Protein AF-A0A5B7G992-F1 (afdb_monomer_lite)

InterPro domains:
  IPR010255 Haem peroxidase superfamily [SSF48113] (84-298)
  IPR019791 Haem peroxidase, animal-type [PF03098] (171-299)
  IPR019791 Haem peroxidase, animal-type [PS50292] (75-300)
  IPR037120 Haem peroxidase domain superfamily, animal type [G3DSA:1.10.640.10] (74-172)
  IPR037120 Haem peroxidase domain superfamily, animal type [G3DSA:1.10.640.10] (173-300)

Foldseek 3Di:
DPPPPDDDPPDPVVVVLVQFFDDVVLVLLVVLVVVLLVVLVVVCVVVVDALCCSQPVSVPDQCPPHPSNVSDDDFDDDDPVCVPFQDPQRAPPQVVGRCFLGHSDDFAAPDRDAACRNRDHRHDPPVRHRDDDPVVCCVPPPPDDDDADPVDDLVLLLLLVVVLLVADDDADSGGTDSCCVVDPVSVVVVVVLVVQLVVQLVVVCVVPVPDDPVRSNRVSVVVSVVVSLQCVQVPNQQVVQQVPDPDPDRSVVVSVVVVRHDDPDDDDPPDDSVDRSGHHPCVSVPVSCVSVVSDGPDDD

Structure (mmCIF, N/CA/C/O backbone):
data_AF-A0A5B7G992-F1
#
_entry.id   AF-A0A5B7G992-F1
#
loop_
_atom_site.group_PDB
_atom_site.id
_atom_site.type_symbol
_atom_site.label_atom_id
_atom_site.label_alt_id
_atom_site.label_comp_id
_atom_site.label_asym_id
_atom_site.label_entity_id
_atom_site.label_seq_id
_atom_site.pdbx_PDB_ins_code
_atom_site.Cartn_x
_atom_site.Cartn_y
_atom_site.Cartn_z
_atom_site.occupancy
_atom_site.B_iso_or_equiv
_atom_site.auth_seq_id
_atom_site.auth_comp_id
_atom_site.auth_asym_id
_atom_site.auth_atom_id
_atom_site.pdbx_PDB_model_num
ATOM 1 N N . MET A 1 1 ? 18.365 -18.668 -17.488 1.00 33.50 1 MET A N 1
ATOM 2 C CA . MET A 1 1 ? 18.132 -18.333 -16.063 1.00 33.50 1 MET A CA 1
ATOM 3 C C . MET A 1 1 ? 18.906 -19.316 -15.177 1.00 33.50 1 MET A C 1
ATOM 5 O O . MET A 1 1 ? 18.460 -20.447 -15.054 1.00 33.50 1 MET A O 1
ATOM 9 N N . ARG A 1 2 ? 20.081 -18.960 -14.625 1.00 33.69 2 ARG A N 1
ATOM 10 C CA . ARG A 1 2 ? 20.853 -19.847 -13.711 1.00 33.69 2 ARG A CA 1
ATOM 11 C C . ARG A 1 2 ? 21.643 -19.133 -12.592 1.00 33.69 2 ARG A C 1
ATOM 13 O O . ARG A 1 2 ? 22.503 -19.747 -11.979 1.00 33.69 2 ARG A O 1
ATOM 20 N N . ASN A 1 3 ? 21.288 -17.892 -12.249 1.00 34.06 3 ASN A N 1
ATOM 21 C CA . ASN A 1 3 ? 21.808 -17.217 -11.050 1.00 34.06 3 ASN A CA 1
ATOM 22 C C . ASN A 1 3 ? 20.757 -17.251 -9.933 1.00 34.06 3 ASN A C 1
ATOM 24 O O . ASN A 1 3 ? 20.178 -16.227 -9.582 1.00 34.06 3 ASN A O 1
ATOM 28 N N . ILE A 1 4 ? 20.484 -18.443 -9.394 1.00 42.97 4 ILE A N 1
ATOM 29 C CA . ILE A 1 4 ? 19.744 -18.556 -8.131 1.00 42.97 4 ILE A CA 1
ATOM 30 C C . ILE A 1 4 ? 20.738 -18.205 -7.024 1.00 42.97 4 ILE A C 1
ATOM 32 O O . ILE A 1 4 ? 21.568 -19.029 -6.644 1.00 42.97 4 ILE A O 1
ATOM 36 N N . VAL A 1 5 ? 20.681 -16.966 -6.537 1.00 50.75 5 VAL A N 1
ATOM 37 C CA . VAL A 1 5 ? 21.467 -16.537 -5.377 1.00 50.75 5 VAL A CA 1
ATOM 38 C C . VAL A 1 5 ? 20.854 -17.186 -4.139 1.00 50.75 5 VAL A C 1
ATOM 40 O O . VAL A 1 5 ? 19.835 -16.737 -3.623 1.00 50.75 5 VAL A O 1
ATOM 43 N N . ILE A 1 6 ? 21.451 -18.288 -3.690 1.00 62.00 6 ILE A N 1
ATOM 44 C CA . ILE A 1 6 ? 21.086 -18.935 -2.429 1.00 62.00 6 ILE A CA 1
ATOM 45 C C . ILE A 1 6 ? 21.840 -18.207 -1.316 1.00 62.00 6 ILE A C 1
ATOM 47 O O . ILE A 1 6 ? 23.069 -18.283 -1.254 1.00 62.00 6 ILE A O 1
ATOM 51 N N . ALA A 1 7 ? 21.115 -17.506 -0.442 1.00 67.62 7 ALA A N 1
ATOM 52 C CA . ALA A 1 7 ? 21.700 -16.942 0.770 1.00 67.62 7 ALA A CA 1
ATOM 53 C C . ALA A 1 7 ? 22.298 -18.073 1.621 1.00 67.62 7 ALA A C 1
ATOM 55 O O . ALA A 1 7 ? 21.655 -19.103 1.845 1.00 67.62 7 ALA A O 1
ATOM 56 N N . LYS A 1 8 ? 23.551 -17.910 2.049 1.00 75.06 8 LYS A N 1
ATOM 57 C CA . LYS A 1 8 ? 24.289 -18.964 2.751 1.00 75.06 8 LYS A CA 1
ATOM 58 C C . LYS A 1 8 ? 23.896 -18.965 4.233 1.00 75.06 8 LYS A C 1
ATOM 60 O O . LYS A 1 8 ? 23.859 -17.888 4.824 1.00 75.06 8 LYS A O 1
ATOM 65 N N . PRO A 1 9 ? 23.651 -20.130 4.861 1.00 81.12 9 PRO A N 1
ATOM 66 C CA . PRO A 1 9 ? 23.409 -20.202 6.299 1.00 81.12 9 PRO A CA 1
ATOM 67 C C . PRO A 1 9 ? 24.462 -19.423 7.096 1.00 81.12 9 PRO A C 1
ATOM 69 O O . PRO A 1 9 ? 25.659 -19.577 6.859 1.00 81.12 9 PRO A O 1
ATOM 72 N N . GLY A 1 10 ? 24.002 -18.576 8.018 1.00 74.88 10 GLY A N 1
ATOM 73 C CA . GLY A 1 10 ? 24.858 -17.729 8.854 1.00 74.88 10 GLY A CA 1
ATOM 74 C C . GLY A 1 10 ? 25.195 -16.341 8.294 1.00 74.88 10 GLY A C 1
ATOM 75 O O . GLY A 1 10 ? 25.803 -15.562 9.021 1.00 74.88 10 GLY A O 1
ATOM 76 N N . THR A 1 11 ? 24.802 -15.982 7.063 1.00 73.38 11 THR A N 1
ATOM 77 C CA . THR A 1 11 ? 24.949 -14.592 6.583 1.00 73.38 11 THR A CA 1
ATOM 78 C C . THR A 1 11 ? 23.753 -13.714 6.987 1.00 73.38 11 THR A C 1
ATOM 80 O O . THR A 1 11 ? 22.658 -14.249 7.214 1.00 73.38 11 THR A O 1
ATOM 83 N N . PRO A 1 12 ? 23.906 -12.374 7.053 1.00 70.00 12 PRO A N 1
ATOM 84 C CA . PRO A 1 12 ? 22.798 -11.462 7.346 1.00 70.00 12 PRO A CA 1
ATOM 85 C C . PRO A 1 12 ? 21.618 -11.621 6.381 1.00 70.00 12 PRO A C 1
ATOM 87 O O . PRO A 1 12 ? 20.469 -11.593 6.810 1.00 70.00 12 PRO A O 1
ATOM 90 N N . GLU A 1 13 ? 21.876 -11.883 5.096 1.00 65.12 13 GLU A N 1
ATOM 91 C CA . GLU A 1 13 ? 20.831 -12.107 4.090 1.00 65.12 13 GLU A CA 1
ATOM 92 C C . GLU A 1 13 ? 20.049 -13.399 4.363 1.00 65.12 13 GLU A C 1
ATOM 94 O O . GLU A 1 13 ? 18.843 -13.452 4.133 1.00 65.12 13 GLU A O 1
ATOM 99 N N . TYR A 1 14 ? 20.707 -14.444 4.877 1.00 70.06 14 TYR A N 1
ATOM 100 C CA . TYR A 1 14 ? 20.025 -15.675 5.276 1.00 70.06 14 TYR A CA 1
ATOM 101 C C . TYR A 1 14 ? 19.192 -15.471 6.541 1.00 70.06 14 TYR A C 1
ATOM 103 O O . TYR A 1 14 ? 18.063 -15.953 6.596 1.00 70.06 14 TYR A O 1
ATOM 111 N N . ALA A 1 15 ? 19.712 -14.742 7.535 1.00 68.19 15 ALA A N 1
ATOM 112 C CA . ALA A 1 15 ? 18.949 -14.389 8.731 1.00 68.19 15 ALA A CA 1
ATOM 113 C C . ALA A 1 15 ? 17.698 -13.576 8.356 1.00 68.19 15 ALA A C 1
ATOM 115 O O . ALA A 1 15 ? 16.587 -13.975 8.695 1.00 68.19 15 ALA A O 1
ATOM 116 N N . HIS A 1 16 ? 17.865 -12.521 7.554 1.00 69.38 16 HIS A N 1
ATOM 117 C CA . HIS A 1 16 ? 16.779 -11.727 6.979 1.00 69.38 16 HIS A CA 1
ATOM 118 C C . HIS A 1 16 ? 15.746 -12.632 6.277 1.00 69.38 16 HIS A C 1
ATOM 120 O O . HIS A 1 16 ? 14.581 -12.666 6.658 1.00 69.38 16 HIS A O 1
ATOM 126 N N . LEU A 1 17 ? 16.152 -13.477 5.324 1.00 65.62 17 LEU A N 1
ATOM 127 C CA . LEU A 1 17 ? 15.223 -14.382 4.625 1.00 65.62 17 LEU A CA 1
ATOM 128 C C . LEU A 1 17 ? 14.539 -15.434 5.523 1.00 65.62 17 LEU A C 1
ATOM 130 O O . LEU A 1 17 ? 13.514 -15.983 5.117 1.00 65.62 17 LEU A O 1
ATOM 134 N N . GLN A 1 18 ? 15.065 -15.730 6.717 1.00 68.38 18 GLN A N 1
ATOM 135 C CA . GLN A 1 18 ? 14.373 -16.562 7.710 1.00 68.38 18 GLN A CA 1
ATOM 136 C C . GLN A 1 18 ? 13.314 -15.790 8.504 1.00 68.38 18 GLN A C 1
ATOM 138 O O . GLN A 1 18 ? 12.317 -16.407 8.880 1.00 68.38 18 GLN A O 1
ATOM 143 N N . PHE A 1 19 ? 13.524 -14.487 8.730 1.00 64.88 19 PHE A N 1
ATOM 144 C CA . PHE A 1 19 ? 12.606 -13.584 9.434 1.00 64.88 19 PHE A CA 1
ATOM 145 C C . PHE A 1 19 ? 11.480 -13.011 8.564 1.00 64.88 19 PHE A C 1
ATOM 147 O O . PHE A 1 19 ? 10.470 -12.609 9.126 1.00 64.88 19 PHE A O 1
ATOM 154 N N . PHE A 1 20 ? 11.640 -12.951 7.235 1.00 65.81 20 PHE A N 1
ATOM 155 C CA . PHE A 1 20 ? 10.659 -12.320 6.338 1.00 65.81 20 PHE A CA 1
ATOM 156 C C . PHE A 1 20 ? 10.014 -13.284 5.328 1.00 65.81 20 PHE A C 1
ATOM 158 O O . PHE A 1 20 ? 10.026 -12.970 4.142 1.00 65.81 20 PHE A O 1
ATOM 165 N N . ARG A 1 21 ? 9.470 -14.438 5.752 1.00 65.56 21 ARG A N 1
ATOM 166 C CA . ARG A 1 21 ? 8.845 -15.484 4.897 1.00 65.56 21 ARG A CA 1
ATOM 167 C C . ARG A 1 21 ? 7.537 -15.004 4.210 1.00 65.56 21 ARG A C 1
ATOM 169 O O . ARG A 1 21 ? 7.057 -13.920 4.493 1.00 65.56 21 ARG A O 1
ATOM 176 N N . THR A 1 22 ? 7.038 -15.740 3.192 1.00 70.56 22 THR A N 1
ATOM 177 C CA . THR A 1 22 ? 5.789 -15.433 2.443 1.00 70.56 22 THR A CA 1
ATOM 178 C C . THR A 1 22 ? 4.750 -16.495 2.750 1.00 70.56 22 THR A C 1
ATOM 180 O O . THR A 1 22 ? 5.053 -17.691 2.742 1.00 70.56 22 THR A O 1
ATOM 183 N N . SER A 1 23 ? 3.479 -16.094 2.750 1.00 76.69 23 SER A N 1
ATOM 184 C CA . SER A 1 23 ? 2.385 -17.021 2.451 1.00 76.69 23 SER A CA 1
ATOM 185 C C . SER A 1 23 ? 2.590 -17.801 1.124 1.00 76.69 23 SER A C 1
ATOM 187 O O . SER A 1 23 ? 2.907 -17.210 0.082 1.00 76.69 23 SER A O 1
ATOM 189 N N . PRO A 1 24 ? 2.292 -19.117 1.087 1.00 82.81 24 PRO A N 1
ATOM 190 C CA . PRO A 1 24 ? 2.245 -19.895 -0.156 1.00 82.81 24 PRO A CA 1
ATOM 191 C C . PRO A 1 24 ? 1.307 -19.321 -1.232 1.00 82.81 24 PRO A C 1
ATOM 193 O O . PRO A 1 24 ? 1.542 -19.527 -2.423 1.00 82.81 24 PRO A O 1
ATOM 196 N N . ARG A 1 25 ? 0.274 -18.557 -0.838 1.00 82.44 25 ARG A N 1
ATOM 197 C CA . ARG A 1 25 ? -0.664 -17.898 -1.763 1.00 82.44 25 ARG A CA 1
ATOM 198 C C . ARG A 1 25 ? 0.024 -16.831 -2.620 1.00 82.44 25 ARG A C 1
ATOM 200 O O . ARG A 1 25 ? -0.189 -16.827 -3.827 1.00 82.44 25 ARG A O 1
ATOM 207 N N . ALA A 1 26 ? 0.890 -15.987 -2.055 1.00 80.19 26 ALA A N 1
ATOM 208 C CA . ALA A 1 26 ? 1.625 -15.007 -2.862 1.00 80.19 26 ALA A CA 1
ATOM 209 C C . ALA A 1 26 ? 2.766 -15.647 -3.687 1.00 80.19 26 ALA A C 1
ATOM 211 O O . ALA A 1 26 ? 3.026 -15.199 -4.801 1.00 80.19 26 ALA A O 1
ATOM 212 N N . MET A 1 27 ? 3.350 -16.774 -3.246 1.00 80.69 27 MET A N 1
ATOM 213 C CA . MET A 1 27 ? 4.203 -17.599 -4.125 1.00 80.69 27 MET A CA 1
ATOM 214 C C . MET A 1 27 ? 3.446 -18.215 -5.315 1.00 80.69 27 MET A C 1
ATOM 216 O O . MET A 1 27 ? 4.059 -18.461 -6.354 1.00 80.69 27 MET A O 1
ATOM 220 N N . LYS A 1 28 ? 2.145 -18.525 -5.184 1.00 86.06 28 LYS A N 1
ATOM 221 C CA . LYS A 1 28 ? 1.321 -18.955 -6.327 1.00 86.06 28 LYS A CA 1
ATOM 222 C C . LYS A 1 28 ? 1.188 -17.799 -7.321 1.00 86.06 28 LYS A C 1
ATOM 224 O O . LYS A 1 28 ? 1.693 -17.928 -8.426 1.00 86.06 28 LYS A O 1
ATOM 229 N N . ILE A 1 29 ? 0.679 -16.649 -6.867 1.00 85.56 29 ILE A N 1
ATOM 230 C CA . ILE A 1 29 ? 0.502 -15.430 -7.683 1.00 85.56 29 ILE A CA 1
ATOM 231 C C . ILE A 1 29 ? 1.801 -15.049 -8.418 1.00 85.56 29 ILE A C 1
ATOM 233 O O . ILE A 1 29 ? 1.784 -14.776 -9.612 1.00 85.56 29 ILE A O 1
ATOM 237 N N . SER A 1 30 ? 2.948 -15.102 -7.733 1.00 82.56 30 SER A N 1
ATOM 238 C CA . SER A 1 30 ? 4.266 -14.832 -8.326 1.00 82.56 30 SER A CA 1
ATOM 239 C C . SER A 1 30 ? 4.650 -15.815 -9.449 1.00 82.56 30 SER A C 1
ATOM 241 O O . SER A 1 30 ? 5.188 -15.394 -10.473 1.00 82.56 30 SER A O 1
ATOM 243 N N . ARG A 1 31 ? 4.356 -17.116 -9.300 1.00 86.25 31 ARG A N 1
ATOM 244 C CA . ARG A 1 31 ? 4.598 -18.128 -10.349 1.00 86.25 31 ARG A CA 1
ATOM 245 C C . ARG A 1 31 ? 3.619 -18.008 -11.512 1.00 86.25 31 ARG A C 1
ATOM 247 O O . ARG A 1 31 ? 4.033 -18.154 -12.660 1.00 86.25 31 ARG A O 1
ATOM 254 N N . ASP A 1 32 ? 2.358 -17.717 -11.219 1.00 88.31 32 ASP A N 1
ATOM 255 C CA . ASP A 1 32 ? 1.328 -17.498 -12.232 1.00 88.31 32 ASP A CA 1
ATOM 256 C C . ASP A 1 32 ? 1.732 -16.284 -13.102 1.00 88.31 32 ASP A C 1
ATOM 258 O O . ASP A 1 32 ? 1.858 -16.405 -14.319 1.00 88.31 32 ASP A O 1
ATOM 262 N N . ALA A 1 33 ? 2.124 -15.163 -12.480 1.00 85.38 33 ALA A N 1
ATOM 263 C CA . ALA A 1 33 ? 2.639 -13.979 -13.176 1.00 85.38 33 ALA A CA 1
ATOM 264 C C . ALA A 1 33 ? 3.916 -14.251 -14.001 1.00 85.38 33 ALA A C 1
ATOM 266 O O . ALA A 1 33 ? 4.031 -13.779 -15.132 1.00 85.38 33 ALA A O 1
ATOM 267 N N . LEU A 1 34 ? 4.868 -15.042 -13.484 1.00 87.12 34 LEU A N 1
ATOM 268 C CA . LEU A 1 34 ? 6.047 -15.461 -14.258 1.00 87.12 34 LEU A CA 1
ATOM 269 C C . LEU A 1 34 ? 5.679 -16.323 -15.476 1.00 87.12 34 LEU A C 1
ATOM 271 O O . LEU A 1 34 ? 6.384 -16.268 -16.483 1.00 87.12 34 LEU A O 1
ATOM 275 N N . THR A 1 35 ? 4.583 -17.084 -15.411 1.00 89.69 35 THR A N 1
ATOM 276 C CA . THR A 1 35 ? 4.065 -17.846 -16.558 1.00 89.69 35 THR A CA 1
ATOM 277 C C . THR A 1 35 ? 3.587 -16.901 -17.661 1.00 89.69 35 THR A C 1
ATOM 279 O O . THR A 1 35 ? 3.985 -17.072 -18.813 1.00 89.69 35 THR A O 1
ATOM 282 N N . SER A 1 36 ? 2.835 -15.846 -17.319 1.00 88.88 36 SER A N 1
ATOM 283 C CA . SER A 1 36 ? 2.452 -14.801 -18.283 1.00 88.88 36 SER A CA 1
ATOM 284 C C . SER A 1 36 ? 3.663 -14.081 -18.880 1.00 88.88 36 SER A C 1
ATOM 286 O O . SER A 1 36 ? 3.719 -13.898 -20.091 1.00 88.88 36 SER A O 1
ATOM 288 N N . VAL A 1 37 ? 4.667 -13.722 -18.071 1.00 88.81 37 VAL A N 1
ATOM 289 C CA . VAL A 1 37 ? 5.890 -13.067 -18.578 1.00 88.81 37 VAL A CA 1
ATOM 290 C C . VAL A 1 37 ? 6.681 -13.992 -19.513 1.00 88.81 37 VAL A C 1
ATOM 292 O O . VAL A 1 37 ? 7.176 -13.537 -20.541 1.00 88.81 37 VAL A O 1
ATOM 295 N N . GLY A 1 38 ? 6.757 -15.293 -19.212 1.00 90.50 38 GLY A N 1
ATOM 296 C CA . GLY A 1 38 ? 7.372 -16.287 -20.098 1.00 90.50 38 GLY A CA 1
ATOM 297 C C . GLY A 1 38 ? 6.613 -16.476 -21.418 1.00 90.50 38 GLY A C 1
ATOM 298 O O . GLY A 1 38 ? 7.239 -16.628 -22.467 1.00 90.50 38 GLY A O 1
ATOM 299 N N . ALA A 1 39 ? 5.278 -16.408 -21.392 1.00 91.25 39 ALA A N 1
ATOM 300 C CA . ALA A 1 39 ? 4.464 -16.391 -22.605 1.00 91.25 39 ALA A CA 1
ATOM 301 C C . ALA A 1 39 ? 4.727 -15.123 -23.440 1.00 91.25 39 ALA A C 1
ATOM 303 O O . ALA A 1 39 ? 4.909 -15.221 -24.653 1.00 91.25 39 ALA A O 1
ATOM 304 N N . SER A 1 40 ? 4.842 -13.952 -22.804 1.00 92.19 40 SER A N 1
ATOM 305 C CA . SER A 1 40 ? 5.208 -12.706 -23.486 1.00 92.19 40 SER A CA 1
ATOM 306 C C . SER A 1 40 ? 6.606 -12.762 -24.114 1.00 92.19 40 SER A C 1
ATOM 308 O O . SER A 1 40 ? 6.743 -12.422 -25.284 1.00 92.19 40 SER A O 1
ATOM 310 N N . ASP A 1 41 ? 7.630 -13.251 -23.405 1.00 93.00 41 ASP A N 1
ATOM 311 C CA . ASP A 1 41 ? 9.004 -13.412 -23.932 1.00 93.00 41 ASP A CA 1
ATOM 312 C C . ASP A 1 41 ? 9.044 -14.351 -25.159 1.00 93.00 41 ASP A C 1
ATOM 314 O O . ASP A 1 41 ? 9.722 -14.071 -26.157 1.00 93.00 41 ASP A O 1
ATOM 318 N N . TYR A 1 42 ? 8.227 -15.413 -25.144 1.00 93.31 42 TYR A N 1
ATOM 319 C CA . TYR A 1 42 ? 8.015 -16.272 -26.311 1.00 93.31 42 TYR A CA 1
ATOM 320 C C . TYR A 1 42 ? 7.372 -15.514 -27.482 1.00 93.31 42 TYR A C 1
ATOM 322 O O . TYR A 1 42 ? 7.864 -15.624 -28.605 1.00 93.31 42 TYR A O 1
ATOM 330 N N . LEU A 1 43 ? 6.308 -14.733 -27.252 1.00 93.50 43 LEU A N 1
ATOM 331 C CA . LEU A 1 43 ? 5.638 -13.955 -28.304 1.00 93.50 43 LEU A CA 1
ATOM 332 C C . LEU A 1 43 ? 6.568 -12.894 -28.910 1.00 93.50 43 LEU A C 1
ATOM 334 O O . LEU A 1 43 ? 6.684 -12.825 -30.135 1.00 93.50 43 LEU A O 1
ATOM 338 N N . VAL A 1 44 ? 7.298 -12.144 -28.077 1.00 94.25 44 VAL A N 1
ATOM 339 C CA . VAL A 1 44 ? 8.317 -11.174 -28.516 1.00 94.25 44 VAL A CA 1
ATOM 340 C C . VAL A 1 44 ? 9.341 -11.846 -29.425 1.00 94.25 44 VAL A C 1
ATOM 342 O O . VAL A 1 44 ? 9.583 -11.381 -30.537 1.00 94.25 44 VAL A O 1
ATOM 345 N N . THR A 1 45 ? 9.878 -12.996 -29.012 1.00 93.94 45 THR A N 1
ATOM 346 C CA . THR A 1 45 ? 10.853 -13.755 -29.809 1.00 93.94 45 THR A CA 1
ATOM 347 C C . THR A 1 45 ? 10.243 -14.310 -31.103 1.00 93.94 45 THR A C 1
ATOM 349 O O . THR A 1 45 ? 10.869 -14.260 -32.165 1.00 93.94 45 THR A O 1
ATOM 352 N N . ARG A 1 46 ? 9.013 -14.837 -31.041 1.00 95.56 46 ARG A N 1
ATOM 353 C CA . ARG A 1 46 ? 8.330 -15.515 -32.154 1.00 95.56 46 ARG A CA 1
ATOM 354 C C . ARG A 1 46 ? 7.904 -14.561 -33.267 1.00 95.56 46 ARG A C 1
ATOM 356 O O . ARG A 1 46 ? 7.918 -14.973 -34.432 1.00 95.56 46 ARG A O 1
ATOM 363 N N . PHE A 1 47 ? 7.511 -13.341 -32.910 1.00 95.25 47 PHE A N 1
ATOM 364 C CA . PHE A 1 47 ? 7.020 -12.315 -33.832 1.00 95.25 47 PHE A CA 1
ATOM 365 C C . PHE A 1 47 ? 8.023 -11.179 -34.079 1.00 95.25 47 PHE A C 1
ATOM 367 O O . PHE A 1 47 ? 7.799 -10.385 -34.985 1.00 95.25 47 PHE A O 1
ATOM 374 N N . ARG A 1 48 ? 9.162 -11.168 -33.367 1.00 95.12 48 ARG A N 1
ATOM 375 C CA . ARG A 1 48 ? 10.205 -10.122 -33.417 1.00 95.12 48 ARG A CA 1
ATOM 376 C C . ARG A 1 48 ? 9.671 -8.738 -33.040 1.00 95.12 48 ARG A C 1
ATOM 378 O O . ARG A 1 48 ? 10.003 -7.757 -33.697 1.00 95.12 48 ARG A O 1
ATOM 385 N N . LEU A 1 49 ? 8.854 -8.701 -31.989 1.00 94.94 49 LEU A N 1
ATOM 386 C CA . LEU A 1 49 ? 8.267 -7.467 -31.476 1.00 94.94 49 LEU A CA 1
ATOM 387 C C . LEU A 1 49 ? 9.351 -6.531 -30.935 1.00 94.94 49 LEU A C 1
ATOM 389 O O . LEU A 1 49 ? 10.321 -6.989 -30.321 1.00 94.94 49 LEU A O 1
ATOM 393 N N . ASP A 1 50 ? 9.168 -5.229 -31.126 1.00 93.31 50 ASP A N 1
ATOM 394 C CA . ASP A 1 50 ? 10.002 -4.218 -30.482 1.00 93.31 50 ASP A CA 1
ATOM 395 C C . ASP A 1 50 ? 9.626 -4.025 -28.986 1.00 93.31 50 ASP A C 1
ATOM 397 O O . ASP A 1 50 ? 8.609 -4.549 -28.521 1.00 93.31 50 ASP A O 1
ATOM 401 N N . PRO A 1 51 ? 10.431 -3.304 -28.177 1.00 90.38 51 PRO A N 1
ATOM 402 C CA . PRO A 1 51 ? 10.137 -3.093 -26.755 1.00 90.38 51 PRO A CA 1
ATOM 403 C C . PRO A 1 51 ? 8.819 -2.354 -26.453 1.00 90.38 51 PRO A C 1
ATOM 405 O O . PRO A 1 51 ? 8.272 -2.522 -25.363 1.00 90.38 51 PRO A O 1
ATOM 408 N N . LEU A 1 52 ? 8.306 -1.535 -27.375 1.00 88.62 52 LEU A N 1
ATOM 409 C CA . LEU A 1 52 ? 7.029 -0.831 -27.240 1.00 88.62 52 LEU A CA 1
ATOM 410 C C . LEU A 1 52 ? 5.863 -1.793 -27.521 1.00 88.62 52 LEU A C 1
ATOM 412 O O . LEU A 1 52 ? 4.920 -1.876 -26.734 1.00 88.62 52 LEU A O 1
ATOM 416 N N . GLU A 1 53 ? 5.954 -2.576 -28.595 1.00 92.44 53 GLU A N 1
ATOM 417 C CA . GLU A 1 53 ? 4.994 -3.637 -28.922 1.00 92.44 53 GLU A CA 1
ATOM 418 C C . GLU A 1 53 ? 4.935 -4.708 -27.820 1.00 92.44 53 GLU A C 1
ATOM 420 O O . GLU A 1 53 ? 3.851 -5.114 -27.391 1.00 92.44 53 GLU A O 1
ATOM 425 N N . ALA A 1 54 ? 6.099 -5.115 -27.305 1.00 91.06 54 ALA A N 1
ATOM 426 C CA . ALA A 1 54 ? 6.239 -6.028 -26.175 1.00 91.06 54 ALA A CA 1
ATOM 427 C C . ALA A 1 54 ? 5.610 -5.466 -24.891 1.00 91.06 54 ALA A C 1
ATOM 429 O O . ALA A 1 54 ? 4.862 -6.164 -24.206 1.00 91.06 54 ALA A O 1
ATOM 430 N N . GLY A 1 55 ? 5.917 -4.204 -24.571 1.00 86.69 55 GLY A N 1
ATOM 431 C CA . GLY A 1 55 ? 5.492 -3.559 -23.333 1.00 86.69 55 GLY A CA 1
ATOM 432 C C . GLY A 1 55 ? 4.012 -3.192 -23.300 1.00 86.69 55 GLY A C 1
ATOM 433 O O . GLY A 1 55 ? 3.397 -3.320 -22.245 1.00 86.69 55 GLY A O 1
ATOM 434 N N . PHE A 1 56 ? 3.425 -2.772 -24.427 1.00 86.56 56 PHE A N 1
ATOM 435 C CA . PHE A 1 56 ? 2.058 -2.231 -24.482 1.00 86.56 56 PHE A CA 1
ATOM 436 C C . PHE A 1 56 ? 1.099 -3.052 -25.344 1.00 86.56 56 PHE A C 1
ATOM 438 O O . PHE A 1 56 ? -0.046 -3.253 -24.943 1.00 86.56 56 PHE A O 1
ATOM 445 N N . GLY A 1 57 ? 1.549 -3.562 -26.493 1.00 88.69 57 GLY A N 1
ATOM 446 C CA . GLY A 1 57 ? 0.706 -4.348 -27.399 1.00 88.69 57 GLY A CA 1
ATOM 447 C C . GLY A 1 57 ? 0.254 -5.666 -26.769 1.00 88.69 57 GLY A C 1
ATOM 448 O O . GLY A 1 57 ? -0.934 -5.986 -26.776 1.00 88.69 57 GLY A O 1
ATOM 449 N N . LEU A 1 58 ? 1.177 -6.396 -26.135 1.00 89.81 58 LEU A N 1
ATOM 450 C CA . LEU A 1 58 ? 0.862 -7.674 -25.482 1.00 89.81 58 LEU A CA 1
ATOM 451 C C . LEU A 1 58 ? -0.114 -7.539 -24.299 1.00 89.81 58 LEU A C 1
ATOM 453 O O . LEU A 1 58 ? -0.870 -8.471 -24.040 1.00 89.81 58 LEU A O 1
ATOM 457 N N . GLN A 1 59 ? -0.155 -6.388 -23.615 1.00 85.06 59 GLN A N 1
ATOM 458 C CA . GLN A 1 59 ? -1.093 -6.155 -22.504 1.00 85.06 59 GLN A CA 1
ATOM 459 C C . GLN A 1 59 ? -2.558 -6.048 -22.959 1.00 85.06 59 GLN A C 1
ATOM 461 O O . GLN A 1 59 ? -3.464 -6.217 -22.146 1.00 85.06 59 GLN A O 1
ATOM 466 N N . GLN A 1 60 ? -2.802 -5.775 -24.244 1.00 86.25 60 GLN A N 1
ATOM 467 C CA . GLN A 1 60 ? -4.150 -5.660 -24.813 1.00 86.25 60 GLN A CA 1
ATOM 468 C C . GLN A 1 60 ? -4.719 -7.013 -25.277 1.00 86.25 60 GLN A C 1
ATOM 470 O O . GLN A 1 60 ? -5.896 -7.103 -25.627 1.00 86.25 60 GLN A O 1
ATOM 475 N N . ILE A 1 61 ? -3.907 -8.076 -25.280 1.00 86.94 61 ILE A N 1
ATOM 476 C CA . ILE A 1 61 ? -4.328 -9.413 -25.707 1.00 86.94 61 ILE A CA 1
ATOM 477 C C . ILE A 1 61 ? -5.102 -10.088 -24.570 1.00 86.94 61 ILE A C 1
ATOM 479 O O . ILE A 1 61 ? -4.587 -10.289 -23.472 1.00 86.94 61 ILE A O 1
ATOM 483 N N . SER A 1 62 ? -6.349 -10.478 -24.840 1.00 87.94 62 SER A N 1
ATOM 484 C CA . SER A 1 62 ? -7.152 -11.224 -23.869 1.00 87.94 62 SER A CA 1
ATOM 485 C C . SER A 1 62 ? -6.592 -12.632 -23.656 1.00 87.94 62 SER A C 1
ATOM 487 O O . SER A 1 62 ? -6.359 -13.358 -24.620 1.00 87.94 62 SER A O 1
ATOM 489 N N . LEU A 1 63 ? -6.451 -13.047 -22.393 1.00 88.81 63 LEU 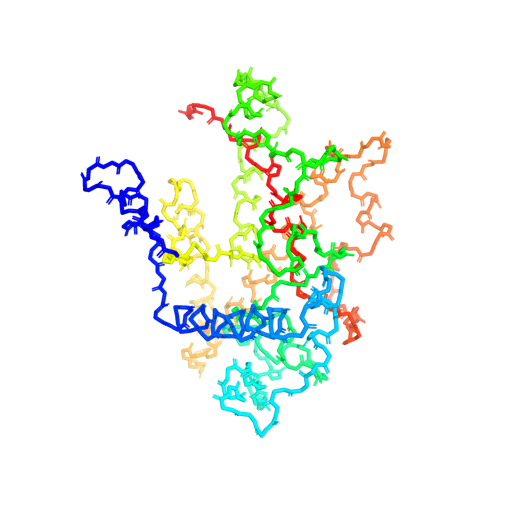A N 1
ATOM 490 C CA . LEU A 1 63 ? -6.064 -14.416 -22.030 1.00 88.81 63 LEU A CA 1
ATOM 491 C C . LEU A 1 63 ? -7.248 -15.404 -22.016 1.00 88.81 63 LEU A C 1
ATOM 493 O O . LEU A 1 63 ? -7.050 -16.577 -21.703 1.00 88.81 63 LEU A O 1
ATOM 497 N N . ARG A 1 64 ? -8.469 -14.962 -22.350 1.00 89.25 64 ARG A N 1
ATOM 498 C CA . ARG A 1 64 ? -9.661 -15.827 -22.393 1.00 89.25 64 ARG A CA 1
ATOM 499 C C . ARG A 1 64 ? -9.550 -16.901 -23.474 1.00 89.25 64 ARG A C 1
ATOM 501 O O . ARG A 1 64 ? -9.111 -16.616 -24.586 1.00 89.25 64 ARG A O 1
ATOM 508 N N . ASN A 1 65 ? -10.022 -18.108 -23.172 1.00 90.06 65 ASN A N 1
ATOM 509 C CA . ASN A 1 65 ? -9.890 -19.315 -23.991 1.00 90.06 65 ASN A CA 1
ATOM 510 C C . ASN A 1 65 ? -8.426 -19.709 -24.286 1.00 90.06 65 ASN A C 1
ATOM 512 O O . ASN A 1 65 ? -8.146 -20.350 -25.301 1.00 90.06 65 ASN A O 1
ATOM 516 N N . SER A 1 66 ? -7.485 -19.323 -23.419 1.00 90.12 66 SER A N 1
ATOM 517 C CA . SER A 1 66 ? -6.075 -19.718 -23.513 1.00 90.12 66 SER A CA 1
ATOM 518 C C . SER A 1 66 ? -5.695 -20.701 -22.404 1.00 90.12 66 SER A C 1
ATOM 520 O O . SER A 1 66 ? -6.355 -20.784 -21.373 1.00 90.12 66 SER A O 1
ATOM 522 N N . ILE A 1 67 ? -4.568 -21.395 -22.575 1.00 90.12 67 ILE A N 1
ATOM 523 C CA . ILE A 1 67 ? -3.995 -22.297 -21.557 1.00 90.12 67 ILE A CA 1
ATOM 524 C C . ILE A 1 67 ? -3.466 -21.579 -20.295 1.00 90.12 67 ILE A C 1
ATOM 526 O O . ILE A 1 67 ? -2.874 -22.228 -19.437 1.00 90.12 67 ILE A O 1
ATOM 530 N N . ILE A 1 68 ? -3.612 -20.251 -20.213 1.00 89.75 68 ILE A N 1
ATOM 531 C CA . ILE A 1 68 ? -3.242 -19.411 -19.064 1.00 89.75 68 ILE A CA 1
ATOM 532 C C . ILE A 1 68 ? -4.387 -18.472 -18.638 1.00 89.75 68 ILE A C 1
ATOM 534 O O . ILE A 1 68 ? -4.138 -17.458 -17.992 1.00 89.75 68 ILE A O 1
ATOM 538 N N . GLU A 1 69 ? -5.640 -18.771 -18.997 1.00 89.31 69 GLU A N 1
ATOM 539 C CA . GLU A 1 69 ? -6.806 -17.964 -18.597 1.00 89.31 69 GLU A CA 1
ATOM 540 C C . GLU A 1 69 ? -6.929 -17.844 -17.066 1.00 89.31 69 GLU A C 1
ATOM 542 O O . GLU A 1 69 ? -7.141 -16.760 -16.520 1.00 89.31 69 GLU A O 1
ATOM 547 N N . ASP A 1 70 ? -6.695 -18.950 -16.365 1.00 87.31 70 ASP A N 1
ATOM 548 C CA . ASP A 1 70 ? -6.752 -19.113 -14.911 1.00 87.31 70 ASP A CA 1
ATOM 549 C C . ASP A 1 70 ? -5.525 -18.553 -14.149 1.00 87.31 70 ASP A C 1
ATOM 551 O O . ASP A 1 70 ? -5.421 -18.691 -12.925 1.00 87.31 70 ASP A O 1
ATOM 555 N N . VAL A 1 71 ? -4.625 -17.845 -14.847 1.00 86.69 71 VAL A N 1
ATOM 556 C CA . VAL A 1 71 ? -3.586 -16.986 -14.241 1.00 86.69 71 VAL A CA 1
ATOM 557 C C . VAL A 1 71 ? -4.149 -15.625 -13.805 1.00 86.69 71 VAL A C 1
ATOM 559 O O . VAL A 1 71 ? -3.611 -15.001 -12.885 1.00 86.69 71 VAL A O 1
ATOM 562 N N . CYS A 1 72 ? -5.228 -15.142 -14.429 1.00 82.50 72 CYS A N 1
ATOM 563 C CA . CYS A 1 72 ? -5.817 -13.849 -14.083 1.00 82.50 72 CYS A CA 1
ATOM 564 C C . CYS A 1 72 ? -6.435 -13.845 -12.664 1.00 82.50 72 CYS A C 1
ATOM 566 O O . CYS A 1 72 ? -7.071 -14.823 -12.265 1.00 82.50 72 CYS A O 1
ATOM 568 N N . PRO A 1 73 ? -6.313 -12.742 -11.892 1.00 81.44 73 PRO A N 1
ATOM 569 C CA . PRO A 1 73 ? -6.977 -12.619 -10.596 1.00 81.44 73 PRO A CA 1
ATOM 570 C C . PRO A 1 73 ? -8.502 -12.744 -10.709 1.00 81.44 73 PRO A C 1
ATOM 572 O O . PRO A 1 73 ? -9.131 -12.085 -11.536 1.00 81.44 73 PRO A O 1
ATOM 575 N N . VAL A 1 74 ? -9.100 -13.559 -9.840 1.00 85.06 74 VAL A N 1
ATOM 576 C CA . VAL A 1 74 ? -10.558 -13.727 -9.757 1.00 85.06 74 VAL A CA 1
ATOM 577 C C . VAL A 1 74 ? -11.184 -12.498 -9.096 1.00 85.06 74 VAL A C 1
ATOM 579 O O . VAL A 1 74 ? -10.732 -12.069 -8.034 1.00 85.06 74 VAL A O 1
ATOM 582 N N . THR A 1 75 ? -12.246 -11.954 -9.694 1.00 87.50 75 THR A N 1
ATOM 583 C CA . THR A 1 75 ? -13.019 -10.846 -9.116 1.00 87.50 75 THR A CA 1
ATOM 584 C C . THR A 1 75 ? -13.658 -11.265 -7.782 1.00 87.50 75 THR A C 1
ATOM 586 O O . THR A 1 75 ? -14.325 -12.303 -7.741 1.00 87.50 75 THR A O 1
ATOM 589 N N . PRO A 1 76 ? -13.493 -10.492 -6.691 1.00 91.81 76 PRO A N 1
ATOM 590 C CA . PRO A 1 76 ? -14.156 -10.769 -5.418 1.00 91.81 76 PRO A CA 1
ATOM 591 C C . PRO A 1 76 ? -15.685 -10.786 -5.538 1.00 91.81 76 PRO A C 1
ATOM 593 O O . PRO A 1 76 ? -16.267 -9.955 -6.234 1.00 91.81 76 PRO A O 1
ATOM 596 N N . ASN A 1 77 ? -16.334 -11.704 -4.819 1.00 90.56 77 ASN A N 1
ATOM 597 C CA . ASN A 1 77 ? -17.786 -11.710 -4.643 1.00 90.56 77 ASN A CA 1
ATOM 598 C C . ASN A 1 77 ? -18.140 -10.941 -3.361 1.00 90.56 77 ASN A C 1
ATOM 600 O O . ASN A 1 77 ? -17.640 -11.292 -2.293 1.00 90.56 77 ASN A O 1
ATOM 604 N N . CYS A 1 78 ? -18.984 -9.916 -3.469 1.00 91.75 78 CYS A N 1
ATOM 605 C CA . CYS A 1 78 ? -19.313 -9.008 -2.370 1.00 91.75 78 CYS A CA 1
ATOM 606 C C . CYS A 1 78 ? -20.716 -9.292 -1.830 1.00 91.75 78 CYS A C 1
ATOM 608 O O . CYS A 1 78 ? -21.701 -9.177 -2.560 1.00 91.75 78 CYS A O 1
ATOM 610 N N . GLY A 1 79 ? -20.809 -9.657 -0.552 1.00 87.81 79 GLY A N 1
ATOM 611 C CA . GLY A 1 79 ? -22.068 -9.897 0.140 1.00 87.81 79 GLY A CA 1
ATOM 612 C C . GLY A 1 79 ? -22.517 -8.708 0.990 1.00 87.81 79 GLY A C 1
ATOM 613 O O . GLY A 1 79 ? -21.966 -7.609 0.941 1.00 87.81 79 GLY A O 1
ATOM 614 N N . ALA A 1 80 ? -23.544 -8.944 1.809 1.00 86.12 80 ALA A N 1
ATOM 615 C CA . ALA A 1 80 ? -24.075 -7.934 2.722 1.00 86.12 80 ALA A CA 1
ATOM 616 C C . ALA A 1 80 ? -23.103 -7.585 3.866 1.00 86.12 80 ALA A C 1
ATOM 618 O O . ALA A 1 80 ? -23.123 -6.462 4.356 1.00 86.12 80 ALA A O 1
ATOM 619 N N . LYS A 1 81 ? -22.229 -8.511 4.292 1.00 82.88 81 LYS A N 1
ATOM 620 C CA . LYS A 1 81 ? -21.267 -8.258 5.380 1.00 82.88 81 LYS A CA 1
ATOM 621 C C . LYS A 1 81 ? -20.216 -7.226 4.964 1.00 82.88 81 LYS A C 1
ATOM 623 O O . LYS A 1 81 ? -19.868 -6.340 5.743 1.00 82.88 81 LYS A O 1
ATOM 628 N N . GLU A 1 82 ? -19.769 -7.315 3.718 1.00 87.12 82 GLU A N 1
ATOM 629 C CA . GLU A 1 82 ? -18.743 -6.466 3.111 1.00 87.12 82 GLU A CA 1
ATOM 630 C C . GLU A 1 82 ? -19.220 -5.014 2.915 1.00 87.12 82 GLU A C 1
ATOM 632 O O . GLU A 1 82 ? -18.398 -4.108 2.809 1.00 87.12 82 GLU A O 1
ATOM 637 N N . GLN A 1 83 ? -20.539 -4.771 2.938 1.00 80.38 83 GLN A N 1
ATOM 638 C CA . GLN A 1 83 ? -21.125 -3.423 2.936 1.00 80.38 83 GLN A CA 1
ATOM 639 C C . GLN A 1 83 ? -20.970 -2.702 4.287 1.00 80.38 83 GLN A C 1
ATOM 641 O O . GLN A 1 83 ? -20.949 -1.473 4.325 1.00 80.38 83 GLN A O 1
ATOM 646 N N . TYR A 1 84 ? -20.858 -3.446 5.395 1.00 87.50 84 TYR A N 1
ATOM 647 C CA . TYR A 1 84 ? -20.752 -2.888 6.750 1.00 87.50 84 TYR A CA 1
ATOM 648 C C . TYR A 1 84 ? -19.321 -2.892 7.291 1.00 87.50 84 TYR A C 1
ATOM 650 O O . TYR A 1 84 ? -18.900 -1.925 7.930 1.00 87.50 84 TYR A O 1
ATOM 658 N N . TYR A 1 85 ? -18.562 -3.959 7.029 1.00 93.06 85 TYR A N 1
ATOM 659 C CA . TYR A 1 85 ? -17.207 -4.128 7.545 1.00 93.06 85 TYR A CA 1
ATOM 660 C C . TYR A 1 85 ? -16.189 -4.294 6.424 1.00 93.06 85 TYR A C 1
ATOM 662 O O . TYR A 1 85 ? -16.384 -5.057 5.481 1.00 93.06 85 TYR A O 1
ATOM 670 N N . ARG A 1 86 ? -15.044 -3.616 6.573 1.00 94.19 86 ARG A N 1
ATOM 671 C CA . ARG A 1 86 ? -13.899 -3.781 5.671 1.00 94.19 86 ARG A CA 1
ATOM 672 C C . ARG A 1 86 ? -13.450 -5.243 5.701 1.00 94.19 86 ARG A C 1
ATOM 674 O O . ARG A 1 86 ? -13.203 -5.787 6.777 1.00 94.19 86 ARG A O 1
ATOM 681 N N . THR A 1 87 ? -13.261 -5.858 4.543 1.00 94.19 87 THR A N 1
ATOM 682 C CA . THR A 1 87 ? -12.620 -7.177 4.429 1.00 94.19 87 THR A CA 1
ATOM 683 C C . THR A 1 87 ? -11.195 -7.153 5.003 1.00 94.19 87 THR A C 1
ATOM 685 O O . THR A 1 87 ? -10.618 -6.092 5.267 1.00 94.19 87 THR A O 1
ATOM 688 N N . SER A 1 88 ? -10.611 -8.325 5.259 1.00 89.69 88 SER A N 1
ATOM 689 C CA . SER A 1 88 ? -9.223 -8.432 5.737 1.00 89.69 88 SER A CA 1
ATOM 690 C C . SER A 1 88 ? -8.185 -8.234 4.629 1.00 89.69 88 SER A C 1
ATOM 692 O O . SER A 1 88 ? -7.033 -7.945 4.934 1.00 89.69 88 SER A O 1
ATOM 694 N N . ASP A 1 89 ? -8.583 -8.362 3.360 1.00 90.25 89 ASP A N 1
ATOM 695 C CA . ASP A 1 89 ? -7.731 -8.137 2.192 1.00 90.25 89 ASP A CA 1
ATOM 696 C C . ASP A 1 89 ? -8.093 -6.872 1.398 1.00 90.25 89 ASP A C 1
ATOM 698 O O . ASP A 1 89 ? -7.546 -6.677 0.323 1.00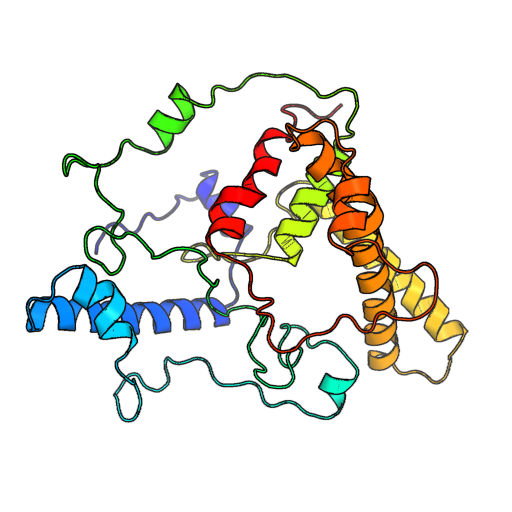 90.25 89 ASP A O 1
ATOM 702 N N . GLY A 1 90 ? -8.993 -6.013 1.887 1.00 93.44 90 GLY A N 1
ATOM 703 C CA . GLY A 1 90 ? -9.371 -4.753 1.228 1.00 93.44 90 GLY A CA 1
ATOM 704 C C . GLY A 1 90 ? -10.337 -4.886 0.041 1.00 93.44 90 GLY A C 1
ATOM 705 O O . GLY A 1 90 ? -10.807 -3.867 -0.464 1.00 93.44 90 GLY A O 1
ATOM 706 N N . SER A 1 91 ? -10.688 -6.108 -0.377 1.00 94.44 91 SER A N 1
ATOM 707 C CA . SER A 1 91 ? -11.717 -6.339 -1.398 1.00 94.44 91 SER A CA 1
ATOM 708 C C . SER A 1 91 ? -13.080 -5.741 -1.028 1.00 94.44 91 SER A C 1
ATOM 710 O O . SER A 1 91 ? -13.398 -5.546 0.148 1.00 94.44 91 SER A O 1
ATOM 712 N N . CYS A 1 92 ? -13.897 -5.466 -2.047 1.00 95.00 92 CYS A N 1
ATOM 713 C CA . CYS A 1 92 ? -15.247 -4.902 -1.938 1.00 95.00 92 CYS A CA 1
ATOM 714 C C . CYS A 1 92 ? -15.328 -3.478 -1.353 1.00 95.00 92 CYS A C 1
ATOM 716 O O . CYS A 1 92 ? -16.422 -3.006 -1.060 1.00 95.00 92 CYS A O 1
ATOM 718 N N . ASN A 1 93 ? -14.207 -2.754 -1.211 1.00 94.25 93 ASN A N 1
ATOM 719 C CA . ASN A 1 93 ? -14.246 -1.350 -0.784 1.00 94.25 93 ASN A CA 1
ATOM 720 C C . ASN A 1 93 ? -14.735 -0.388 -1.885 1.00 94.25 93 ASN A C 1
ATOM 722 O O . ASN A 1 93 ? -15.423 0.592 -1.595 1.00 94.25 93 ASN A O 1
ATOM 726 N N . ASN A 1 94 ? -14.386 -0.663 -3.143 1.00 94.19 94 ASN A N 1
ATOM 727 C CA . ASN A 1 94 ? -14.948 0.034 -4.295 1.00 94.19 94 ASN A CA 1
ATOM 728 C C . ASN A 1 94 ? -16.169 -0.744 -4.810 1.00 94.19 94 ASN A C 1
ATOM 730 O O . ASN A 1 94 ? -16.052 -1.932 -5.120 1.00 94.19 94 ASN A O 1
ATOM 734 N N . VAL A 1 95 ? -17.328 -0.080 -4.868 1.00 89.31 95 VAL A N 1
ATOM 735 C CA . VAL A 1 95 ? -18.618 -0.719 -5.192 1.00 89.31 95 VAL A CA 1
ATOM 736 C C . VAL A 1 95 ? -18.732 -1.156 -6.655 1.00 89.31 95 VAL A C 1
ATOM 738 O O . VAL A 1 95 ? -19.365 -2.171 -6.932 1.00 89.31 95 VAL A O 1
ATOM 741 N N . ASP A 1 96 ? -18.072 -0.444 -7.571 1.00 92.00 96 ASP A N 1
ATOM 742 C CA . A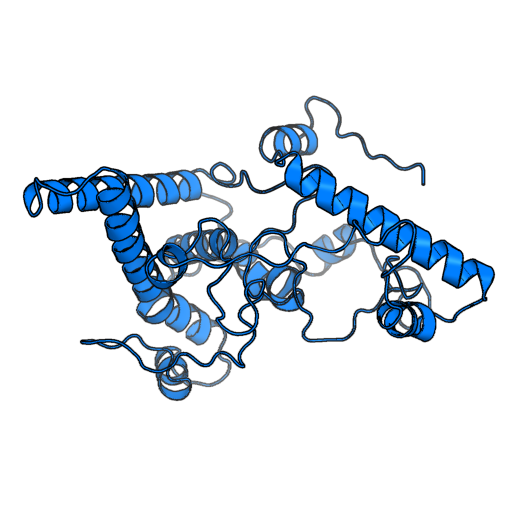SP A 1 96 ? -18.098 -0.732 -9.010 1.00 92.00 96 ASP A CA 1
ATOM 743 C C . ASP A 1 96 ? -16.980 -1.700 -9.422 1.00 92.00 96 ASP A C 1
ATOM 745 O O . ASP A 1 96 ? -17.113 -2.468 -10.377 1.00 92.00 96 ASP A O 1
ATOM 749 N N . ARG A 1 97 ? -15.841 -1.658 -8.716 1.00 93.62 97 ARG A N 1
ATOM 750 C CA . ARG A 1 97 ? -14.630 -2.434 -9.021 1.00 93.62 97 ARG A CA 1
ATOM 751 C C . ARG A 1 97 ? -14.056 -3.094 -7.753 1.00 93.62 97 ARG A C 1
ATOM 753 O O . ARG A 1 97 ? -13.045 -2.624 -7.228 1.00 93.62 97 ARG A O 1
ATOM 760 N N . PRO A 1 98 ? -14.631 -4.225 -7.287 1.00 94.50 98 PRO A N 1
ATOM 761 C CA . PRO A 1 98 ? -14.314 -4.856 -5.997 1.00 94.50 98 PRO A CA 1
ATOM 762 C C . PRO A 1 98 ? -12.855 -5.222 -5.696 1.00 94.50 98 PRO A C 1
ATOM 764 O O . PRO A 1 98 ? -12.539 -5.507 -4.542 1.00 94.50 98 PRO A O 1
ATOM 767 N N . SER A 1 99 ? -11.974 -5.269 -6.696 1.00 93.44 99 SER A N 1
ATOM 768 C CA . SER A 1 99 ? -10.545 -5.569 -6.527 1.00 93.44 99 SER A CA 1
ATOM 769 C C . SER A 1 99 ? -9.658 -4.331 -6.338 1.00 93.44 99 SER A C 1
ATOM 771 O O . SER A 1 99 ? -8.468 -4.486 -6.075 1.00 93.44 99 SER A O 1
ATOM 773 N N . LEU A 1 100 ? -10.180 -3.108 -6.494 1.00 94.06 100 LEU A N 1
ATOM 774 C CA . LEU A 1 100 ? -9.385 -1.892 -6.293 1.00 94.06 100 LEU A CA 1
ATOM 775 C C . LEU A 1 100 ? -9.009 -1.718 -4.817 1.00 94.06 100 LEU A C 1
ATOM 777 O O . LEU A 1 100 ? -9.860 -1.835 -3.937 1.00 94.06 100 LEU A O 1
ATOM 781 N N . GLY A 1 101 ? -7.726 -1.457 -4.551 1.00 92.25 101 GLY A N 1
ATOM 782 C CA . GLY A 1 101 ? -7.182 -1.417 -3.188 1.00 92.25 101 GLY A CA 1
ATOM 783 C C . GLY A 1 101 ? -7.094 -2.784 -2.485 1.00 92.25 101 GLY A C 1
ATOM 784 O O . GLY A 1 101 ? -6.699 -2.839 -1.322 1.00 92.25 101 GLY A O 1
ATOM 785 N N . GLN A 1 102 ? -7.427 -3.893 -3.159 1.00 93.50 102 GLN A N 1
ATOM 786 C CA . GLN A 1 102 ? -7.289 -5.235 -2.591 1.00 93.50 102 GLN A CA 1
ATOM 787 C C . GLN A 1 102 ? -5.806 -5.631 -2.473 1.00 93.50 102 GLN A C 1
ATOM 789 O O . GLN A 1 102 ? -5.017 -5.483 -3.408 1.00 93.50 102 GLN A O 1
ATOM 794 N N . ALA A 1 103 ? -5.421 -6.215 -1.343 1.00 90.38 103 ALA A N 1
ATOM 795 C CA . ALA A 1 103 ? -4.091 -6.752 -1.114 1.00 90.38 103 ALA A CA 1
ATOM 796 C C . ALA A 1 103 ? -3.751 -7.890 -2.096 1.00 90.38 103 ALA A C 1
ATOM 798 O O . ALA A 1 103 ? -4.588 -8.729 -2.433 1.00 90.38 103 ALA A O 1
ATOM 799 N N . ARG A 1 104 ? -2.467 -7.986 -2.472 1.00 86.62 104 ARG A N 1
ATOM 800 C CA . ARG A 1 104 ? -1.923 -8.982 -3.426 1.00 86.62 104 ARG A CA 1
ATOM 801 C C . ARG A 1 104 ? -2.389 -8.792 -4.880 1.00 86.62 104 ARG A C 1
ATOM 803 O O . ARG A 1 104 ? -2.243 -9.711 -5.685 1.00 86.62 104 ARG A O 1
ATOM 810 N N . THR A 1 105 ? -2.895 -7.609 -5.215 1.00 87.56 105 THR A N 1
ATOM 811 C CA . THR A 1 105 ? -3.013 -7.105 -6.591 1.00 87.56 105 THR A CA 1
ATOM 812 C C . THR A 1 105 ? -1.695 -6.433 -7.026 1.00 87.56 105 THR A C 1
ATOM 814 O O . THR A 1 105 ? -0.841 -6.157 -6.176 1.00 87.56 105 THR A O 1
ATOM 817 N N . PRO A 1 106 ? -1.458 -6.210 -8.334 1.00 88.06 106 PRO A N 1
ATOM 818 C CA . PRO A 1 106 ? -0.338 -5.385 -8.786 1.00 88.06 106 PRO A CA 1
ATOM 819 C C . PRO A 1 106 ? -0.501 -3.921 -8.350 1.00 88.06 106 PRO A C 1
ATOM 821 O O . PRO A 1 106 ? -1.602 -3.380 -8.368 1.00 88.06 106 PRO A O 1
ATOM 824 N N . LEU A 1 107 ? 0.618 -3.260 -8.039 1.00 91.44 107 LEU A N 1
ATOM 825 C CA . LEU A 1 107 ? 0.659 -1.804 -7.882 1.00 91.44 107 LEU A CA 1
ATOM 826 C C . LEU A 1 107 ? 0.308 -1.126 -9.214 1.00 91.44 107 LEU A C 1
ATOM 8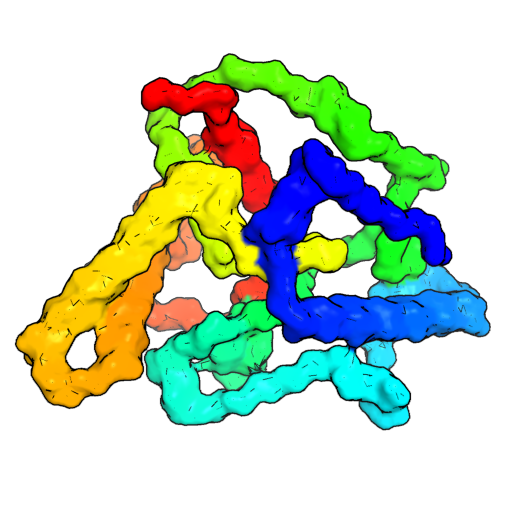28 O O . LEU A 1 107 ? 0.791 -1.557 -10.269 1.00 91.44 107 LEU A O 1
ATOM 832 N N . HIS A 1 108 ? -0.475 -0.046 -9.173 1.00 92.69 108 HIS A N 1
ATOM 833 C CA . HIS A 1 108 ? -0.697 0.776 -10.365 1.00 92.69 108 HIS A CA 1
ATOM 834 C C . HIS A 1 108 ? 0.580 1.565 -10.701 1.00 92.69 108 HIS A C 1
ATOM 836 O O . HIS A 1 108 ? 1.516 1.636 -9.900 1.00 92.69 108 HIS A O 1
ATOM 842 N N . ARG A 1 109 ? 0.655 2.161 -11.893 1.00 91.31 109 ARG A N 1
ATOM 843 C CA . ARG A 1 109 ? 1.786 3.013 -12.290 1.00 91.31 109 ARG A CA 1
ATOM 844 C C . ARG A 1 109 ? 1.298 4.402 -12.659 1.00 91.31 109 ARG A C 1
ATOM 846 O O . ARG A 1 109 ? 0.343 4.521 -13.421 1.00 91.31 109 ARG A O 1
ATOM 853 N N . LEU A 1 110 ? 1.979 5.427 -12.158 1.00 93.06 110 LEU A N 1
ATOM 854 C CA . LEU A 1 110 ? 1.756 6.815 -12.579 1.00 93.06 110 LEU A CA 1
ATOM 855 C C . LEU A 1 110 ? 2.383 7.084 -13.953 1.00 93.06 110 LEU A C 1
ATOM 857 O O . LEU A 1 110 ? 1.928 7.951 -14.694 1.00 93.06 110 LEU A O 1
ATOM 861 N N . THR A 1 111 ? 3.440 6.343 -14.290 1.00 90.75 111 THR A N 1
ATOM 862 C CA . THR A 1 111 ? 4.217 6.503 -15.520 1.00 90.75 111 THR A CA 1
ATOM 863 C C . THR A 1 111 ? 4.423 5.174 -16.247 1.00 90.75 111 THR A C 1
ATOM 865 O O . THR A 1 111 ? 4.356 4.086 -15.671 1.00 90.75 111 THR A O 1
ATOM 868 N N . MET A 1 112 ? 4.681 5.249 -17.553 1.00 87.56 112 MET A N 1
ATOM 869 C CA . MET A 1 112 ? 4.980 4.069 -18.363 1.00 87.56 112 MET A CA 1
ATOM 870 C C . MET A 1 112 ? 6.270 3.371 -17.886 1.00 87.56 112 MET A C 1
ATOM 872 O O . MET A 1 112 ? 7.291 4.039 -17.705 1.00 87.56 112 MET A O 1
ATOM 876 N N . PRO A 1 113 ? 6.268 2.036 -17.690 1.00 89.06 113 PRO A N 1
ATOM 877 C CA . PRO A 1 113 ? 7.452 1.312 -17.244 1.00 89.06 113 PRO A CA 1
ATOM 878 C C . PRO A 1 113 ? 8.535 1.293 -18.328 1.00 89.06 113 PRO A C 1
ATOM 880 O O . PRO A 1 113 ? 8.253 1.088 -19.505 1.00 89.06 113 PRO A O 1
ATOM 883 N N . LEU A 1 114 ? 9.795 1.451 -17.915 1.00 89.44 114 LEU A N 1
ATOM 884 C CA . LEU A 1 114 ? 10.951 1.443 -18.811 1.00 89.44 114 LEU A CA 1
ATOM 885 C C . LEU A 1 114 ? 11.820 0.205 -18.549 1.00 89.44 114 LEU A C 1
ATOM 887 O O . LEU A 1 114 ? 12.648 0.194 -17.636 1.00 89.44 114 LEU A O 1
ATOM 891 N N . TYR A 1 115 ? 11.646 -0.819 -19.384 1.00 91.25 115 TYR A N 1
ATOM 892 C CA . TYR A 1 115 ? 12.475 -2.028 -19.431 1.00 91.25 115 TYR A CA 1
ATOM 893 C C . TYR A 1 115 ? 13.260 -2.077 -20.746 1.00 91.25 115 TYR A C 1
ATOM 895 O O . TYR A 1 115 ? 12.770 -1.622 -21.776 1.00 91.25 115 TYR A O 1
ATOM 903 N N . SER A 1 116 ? 14.482 -2.623 -20.739 1.00 90.81 116 SER A N 1
ATOM 904 C CA . SER A 1 116 ? 15.321 -2.660 -21.956 1.00 90.81 116 SER A CA 1
ATOM 905 C C . SER A 1 116 ? 14.845 -3.659 -23.016 1.00 90.81 116 SER A C 1
ATOM 907 O O . SER A 1 116 ? 15.274 -3.567 -24.162 1.00 90.81 116 SER A O 1
ATOM 909 N N . ASP A 1 117 ? 13.964 -4.586 -22.643 1.00 88.62 117 ASP A N 1
ATOM 910 C CA . ASP A 1 117 ? 13.290 -5.551 -23.517 1.00 88.62 117 ASP A CA 1
ATOM 911 C C . ASP A 1 117 ? 11.765 -5.342 -23.578 1.00 88.62 117 ASP A C 1
ATOM 913 O O . ASP A 1 117 ? 11.049 -6.207 -24.068 1.00 88.62 117 ASP A O 1
ATOM 917 N N . GLY A 1 118 ? 11.254 -4.232 -23.032 1.00 89.50 118 GLY A N 1
ATOM 918 C CA . GLY A 1 118 ? 9.815 -3.968 -22.911 1.00 89.50 118 GLY A CA 1
ATOM 919 C C . GLY A 1 118 ? 9.086 -4.794 -21.842 1.00 89.50 118 GLY A C 1
ATOM 920 O O . GLY A 1 118 ? 7.982 -4.426 -21.454 1.00 89.50 118 GLY A O 1
ATOM 921 N N . LEU A 1 119 ? 9.696 -5.864 -21.316 1.00 87.56 119 LEU A N 1
ATOM 922 C CA . LEU A 1 119 ? 9.031 -6.835 -20.443 1.00 87.56 119 LEU A CA 1
ATOM 923 C C . LEU A 1 119 ? 9.497 -6.769 -18.986 1.00 87.56 119 LEU A C 1
ATOM 925 O O . LEU A 1 119 ? 8.681 -6.583 -18.085 1.00 87.56 119 LEU A O 1
ATOM 929 N N . MET A 1 120 ? 10.791 -6.992 -18.731 1.00 86.06 120 MET A N 1
ATOM 930 C CA . MET A 1 120 ? 11.285 -7.200 -17.361 1.00 86.06 120 MET A CA 1
ATOM 931 C C . MET A 1 120 ? 12.770 -6.895 -17.135 1.00 86.06 120 MET A C 1
ATOM 933 O O . MET A 1 120 ? 13.200 -6.808 -15.980 1.00 86.06 120 MET A O 1
ATOM 937 N N . ARG A 1 121 ? 13.596 -6.762 -18.182 1.00 87.44 121 ARG A N 1
ATOM 938 C CA . ARG A 1 121 ? 15.031 -6.490 -17.997 1.00 87.44 121 ARG A CA 1
ATOM 939 C C . ARG A 1 121 ? 15.253 -5.042 -17.569 1.00 87.44 121 ARG A C 1
ATOM 941 O O . ARG A 1 121 ? 14.687 -4.140 -18.192 1.00 87.44 121 ARG A O 1
ATOM 948 N N . PRO A 1 122 ? 16.141 -4.782 -16.587 1.00 88.62 122 PRO A N 1
ATOM 949 C CA . PRO A 1 122 ? 16.533 -3.425 -16.218 1.00 88.62 122 PRO A CA 1
ATOM 950 C C . PRO A 1 122 ? 16.865 -2.573 -17.447 1.00 88.62 122 PRO A C 1
ATOM 952 O O . PRO A 1 122 ? 17.498 -3.058 -18.392 1.00 88.62 122 PRO A O 1
ATOM 955 N N . ARG A 1 123 ? 16.428 -1.309 -17.454 1.00 92.25 123 ARG A N 1
ATOM 956 C CA . ARG A 1 123 ? 16.747 -0.374 -18.540 1.00 92.25 123 ARG A CA 1
ATOM 957 C C . ARG A 1 123 ? 18.260 -0.188 -18.700 1.00 92.25 123 ARG A C 1
ATOM 959 O O . ARG A 1 123 ? 19.029 -0.404 -17.766 1.00 92.25 123 ARG A O 1
ATOM 966 N N . ARG A 1 124 ? 18.669 0.283 -19.874 1.00 92.06 124 ARG A N 1
ATOM 967 C CA . ARG A 1 124 ? 20.046 0.717 -20.157 1.00 92.06 124 ARG A CA 1
ATOM 968 C C . ARG A 1 124 ? 20.229 2.209 -19.855 1.00 92.06 124 ARG A C 1
ATOM 970 O O . ARG A 1 124 ? 19.263 2.907 -19.519 1.00 92.06 124 ARG A O 1
ATOM 977 N N . SER A 1 125 ? 21.470 2.688 -19.919 1.00 92.38 125 SER A N 1
ATOM 978 C CA . SER A 1 125 ? 21.767 4.125 -19.928 1.00 92.38 125 SER A CA 1
ATOM 979 C C . SER A 1 125 ? 21.213 4.789 -21.201 1.00 92.38 125 SER A C 1
ATOM 981 O O . SER A 1 125 ? 20.815 4.111 -22.148 1.00 92.38 125 SER A O 1
ATOM 983 N N . VAL A 1 126 ? 21.238 6.124 -21.252 1.00 90.31 126 VAL A N 1
ATOM 984 C CA . VAL A 1 126 ? 20.889 6.887 -22.469 1.00 90.31 126 VAL A CA 1
ATOM 985 C C . VAL A 1 126 ? 21.870 6.661 -23.631 1.00 90.31 126 VAL A C 1
ATOM 987 O O . VAL A 1 126 ? 21.519 6.917 -24.775 1.00 90.31 126 VAL A O 1
ATOM 990 N N . THR A 1 127 ? 23.073 6.148 -23.351 1.00 93.12 127 THR A N 1
ATOM 991 C CA . THR A 1 127 ? 24.091 5.753 -24.342 1.00 93.12 127 THR A CA 1
ATOM 992 C C . THR A 1 127 ? 23.973 4.286 -24.778 1.00 93.12 127 THR A C 1
ATOM 994 O O . THR A 1 127 ? 24.683 3.859 -25.680 1.00 93.12 127 THR A O 1
ATOM 997 N N . GLY A 1 128 ? 23.082 3.500 -24.157 1.00 90.00 128 GLY A N 1
ATOM 998 C CA . GLY A 1 128 ? 22.929 2.060 -24.399 1.00 90.00 128 GLY A CA 1
ATOM 999 C C . GLY A 1 128 ? 23.788 1.161 -23.497 1.00 90.00 128 GLY A C 1
ATOM 1000 O O . GLY A 1 128 ? 23.597 -0.058 -23.487 1.00 90.00 128 GLY A O 1
ATOM 1001 N N . ASP A 1 129 ? 24.675 1.731 -22.687 1.00 93.94 129 ASP A N 1
ATOM 1002 C CA . ASP A 1 129 ? 25.520 1.014 -21.731 1.00 93.94 129 ASP A CA 1
ATOM 1003 C C . ASP A 1 129 ? 24.730 0.400 -20.561 1.00 93.94 129 ASP A C 1
ATOM 1005 O O . ASP A 1 129 ? 23.540 0.662 -20.340 1.00 93.94 129 ASP A O 1
ATOM 1009 N N . ALA A 1 130 ? 25.408 -0.447 -19.785 1.00 91.69 130 ALA A N 1
ATOM 1010 C CA . ALA A 1 130 ? 24.884 -0.928 -18.513 1.00 91.69 130 ALA A CA 1
ATOM 1011 C C . ALA A 1 130 ? 24.780 0.224 -17.495 1.00 91.69 130 ALA A C 1
ATOM 1013 O O . ALA A 1 130 ? 25.614 1.127 -17.466 1.00 91.69 130 ALA A O 1
ATOM 1014 N N . LEU A 1 131 ? 23.763 0.177 -16.632 1.00 92.31 131 LEU A N 1
ATOM 1015 C CA . LEU A 1 131 ? 23.662 1.105 -15.505 1.00 92.31 131 LEU A CA 1
ATOM 1016 C C . LEU A 1 131 ? 24.773 0.833 -14.471 1.00 92.31 131 LEU A C 1
ATOM 1018 O O . LEU A 1 131 ? 25.172 -0.325 -14.305 1.00 92.31 131 LEU A O 1
ATOM 1022 N N . PRO A 1 132 ? 25.245 1.861 -13.736 1.00 92.44 132 PRO A N 1
ATOM 1023 C CA . PRO A 1 132 ? 26.155 1.660 -12.612 1.00 92.44 132 PRO A CA 1
ATOM 1024 C C . PRO A 1 132 ? 25.513 0.763 -11.546 1.00 92.44 132 PRO A C 1
ATOM 1026 O O . PRO A 1 132 ? 24.291 0.729 -11.387 1.00 92.44 132 PRO A O 1
ATOM 1029 N N . SER A 1 133 ? 26.339 0.041 -10.784 1.00 92.62 133 SER A N 1
ATOM 1030 C CA . SER A 1 133 ? 25.828 -0.805 -9.704 1.00 92.62 133 SER A CA 1
ATOM 1031 C C . SER A 1 133 ? 25.174 0.046 -8.610 1.00 92.62 133 SER A C 1
ATOM 1033 O O . SER A 1 133 ? 25.659 1.126 -8.267 1.00 92.62 133 SER A O 1
ATOM 1035 N N . ALA A 1 134 ? 24.092 -0.461 -8.012 1.00 89.44 134 ALA A N 1
ATOM 1036 C CA . ALA A 1 134 ? 23.395 0.239 -6.930 1.00 89.44 134 ALA A CA 1
ATOM 1037 C C . ALA A 1 134 ? 24.326 0.557 -5.744 1.00 89.44 134 ALA A C 1
ATOM 1039 O O . ALA A 1 134 ? 24.193 1.609 -5.120 1.00 89.44 134 ALA A O 1
ATOM 1040 N N . ARG A 1 135 ? 25.319 -0.308 -5.473 1.00 86.56 135 ARG A N 1
ATOM 1041 C CA . ARG A 1 135 ? 26.329 -0.058 -4.437 1.00 86.56 135 ARG A CA 1
ATOM 1042 C C . ARG A 1 135 ? 27.220 1.135 -4.776 1.00 86.56 135 ARG A C 1
ATOM 1044 O O . ARG A 1 135 ? 27.430 1.947 -3.887 1.00 86.56 135 ARG A O 1
ATOM 1051 N N . LEU A 1 136 ? 27.693 1.261 -6.021 1.00 92.44 136 LEU A N 1
ATOM 1052 C CA . LEU A 1 136 ? 28.508 2.404 -6.447 1.00 92.44 136 LEU A CA 1
ATOM 1053 C C . LEU A 1 136 ? 27.737 3.717 -6.263 1.00 92.44 136 LEU A C 1
ATOM 1055 O O . LEU A 1 136 ? 28.244 4.637 -5.628 1.00 92.44 136 LEU A O 1
ATOM 1059 N N . VAL A 1 137 ? 26.485 3.770 -6.734 1.00 92.38 137 VAL A N 1
ATOM 1060 C CA . VAL A 1 137 ? 25.615 4.948 -6.565 1.00 92.38 137 VAL A CA 1
ATOM 1061 C C . VAL A 1 137 ? 25.417 5.279 -5.083 1.00 92.38 137 VAL A C 1
ATOM 1063 O O . VAL A 1 137 ? 25.624 6.423 -4.690 1.00 92.38 137 VAL A O 1
ATOM 1066 N N . SER A 1 138 ? 25.096 4.284 -4.248 1.00 91.00 138 SER A N 1
ATOM 1067 C CA . SER A 1 138 ? 24.968 4.454 -2.793 1.00 91.00 138 SER A CA 1
ATOM 1068 C C . SER A 1 138 ? 26.235 5.056 -2.174 1.00 91.00 138 SER A C 1
ATOM 1070 O O . SER A 1 138 ? 26.143 6.080 -1.504 1.00 91.00 138 SER A O 1
ATOM 1072 N N . THR A 1 139 ? 27.417 4.492 -2.449 1.00 91.94 139 THR A N 1
ATOM 1073 C CA . THR A 1 139 ? 28.686 4.972 -1.873 1.00 91.94 139 THR A CA 1
ATOM 1074 C C . THR A 1 139 ? 29.142 6.333 -2.391 1.00 91.94 139 THR A C 1
ATOM 1076 O O . THR A 1 139 ? 29.926 6.991 -1.717 1.00 91.94 139 THR A O 1
ATOM 1079 N N . SER A 1 140 ? 28.695 6.751 -3.579 1.00 94.50 140 SER A N 1
ATOM 1080 C CA . SER A 1 140 ? 29.120 8.013 -4.200 1.00 94.50 140 SER A CA 1
ATOM 1081 C C . SER A 1 140 ? 28.144 9.172 -3.992 1.00 94.50 140 SER A C 1
ATOM 1083 O O . SER A 1 140 ? 28.575 10.319 -4.037 1.00 94.50 140 SER A O 1
ATOM 1085 N N . VAL A 1 141 ? 26.848 8.899 -3.801 1.00 93.25 141 VAL A N 1
ATOM 1086 C CA . VAL A 1 141 ? 25.789 9.929 -3.749 1.00 93.25 141 VAL A CA 1
ATOM 1087 C C . VAL A 1 141 ? 25.180 10.077 -2.354 1.00 93.25 141 VAL A C 1
ATOM 1089 O O . VAL A 1 141 ? 24.772 11.174 -1.989 1.00 93.25 141 VAL A O 1
ATOM 1092 N N . SER A 1 142 ? 25.137 8.999 -1.566 1.00 88.75 142 SER A N 1
ATOM 1093 C CA . SER A 1 142 ? 24.541 8.985 -0.225 1.00 88.75 142 SER A CA 1
ATOM 1094 C C . SER A 1 142 ? 25.546 8.456 0.808 1.00 88.75 142 SER A C 1
ATOM 1096 O O . SER A 1 142 ? 25.327 7.377 1.367 1.00 88.75 142 SER A O 1
ATOM 1098 N N . PRO A 1 143 ? 26.672 9.164 1.037 1.00 85.38 143 PRO A N 1
ATOM 1099 C CA . PRO A 1 143 ? 27.586 8.823 2.119 1.00 85.38 143 PRO A CA 1
ATOM 1100 C C . PRO A 1 143 ? 26.867 8.940 3.467 1.00 85.38 143 PRO A C 1
ATOM 1102 O O . PRO A 1 143 ? 26.018 9.812 3.652 1.00 85.38 143 PRO A O 1
ATOM 1105 N N . ASP A 1 144 ? 27.229 8.062 4.396 1.00 83.50 144 ASP A N 1
ATOM 1106 C CA . ASP A 1 144 ? 26.716 8.101 5.762 1.00 83.50 144 ASP A CA 1
ATOM 1107 C C . ASP A 1 144 ? 27.214 9.365 6.485 1.00 83.50 144 ASP A C 1
ATOM 1109 O O . ASP A 1 144 ? 28.379 9.753 6.345 1.00 83.50 144 ASP A O 1
ATOM 1113 N N . ALA A 1 145 ? 26.316 10.039 7.201 1.00 84.62 145 ALA A N 1
ATOM 1114 C CA . ALA A 1 145 ? 26.583 11.308 7.864 1.00 84.62 145 ALA A CA 1
ATOM 1115 C C . ALA A 1 145 ? 25.567 11.553 8.985 1.00 84.62 145 ALA A C 1
ATOM 1117 O O . ALA A 1 145 ? 24.393 11.811 8.719 1.00 84.62 145 ALA A O 1
ATOM 1118 N N . ASP A 1 146 ? 26.040 11.550 10.230 1.00 85.12 146 ASP A N 1
ATOM 1119 C CA . ASP A 1 146 ? 25.197 11.833 11.388 1.00 85.12 146 ASP A CA 1
ATOM 1120 C C . ASP A 1 146 ? 24.782 13.314 11.428 1.00 85.12 146 ASP A C 1
ATOM 1122 O O . ASP A 1 146 ? 25.620 14.223 11.453 1.00 85.12 146 ASP A O 1
ATOM 1126 N N . ARG A 1 147 ? 23.468 13.550 11.349 1.00 87.06 147 ARG A N 1
ATOM 1127 C CA . ARG A 1 147 ? 22.823 14.872 11.296 1.00 87.06 147 ARG A CA 1
ATOM 1128 C C . ARG A 1 147 ? 21.437 14.794 11.951 1.00 87.06 147 ARG A C 1
ATOM 1130 O O . ARG A 1 147 ? 20.433 14.758 11.235 1.00 87.06 147 ARG A O 1
ATOM 1137 N N . PRO A 1 148 ? 21.356 14.740 13.292 1.00 84.12 148 PRO A N 1
ATOM 1138 C CA . PRO A 1 148 ? 20.079 14.656 13.988 1.00 84.12 148 PRO A CA 1
ATOM 1139 C C . PRO A 1 148 ? 19.220 15.902 13.735 1.00 84.12 148 PRO A C 1
ATOM 1141 O O . PRO A 1 148 ? 19.721 17.022 13.621 1.00 84.12 148 PRO A O 1
ATOM 1144 N N . ASN A 1 149 ? 17.905 15.699 13.659 1.00 85.19 149 ASN A N 1
ATOM 1145 C CA . ASN A 1 149 ? 16.922 16.774 13.605 1.00 85.19 149 ASN A CA 1
ATOM 1146 C C . ASN A 1 149 ? 16.429 17.064 15.033 1.00 85.19 149 ASN A C 1
ATOM 1148 O O . ASN A 1 149 ? 15.970 16.151 15.713 1.00 85.19 149 ASN A O 1
ATOM 1152 N N . ASN A 1 150 ? 16.525 18.319 15.478 1.00 87.00 150 ASN A N 1
ATOM 1153 C CA . ASN A 1 150 ? 16.167 18.718 16.845 1.00 87.00 150 ASN A CA 1
ATOM 1154 C C . ASN A 1 150 ? 14.667 19.019 17.033 1.00 87.00 150 ASN A C 1
ATOM 1156 O O . ASN A 1 150 ? 14.200 19.082 18.167 1.00 87.00 150 ASN A O 1
ATOM 1160 N N . ASP A 1 151 ? 13.918 19.193 15.941 1.00 87.50 151 ASP A N 1
ATOM 1161 C CA . ASP A 1 151 ? 12.490 19.536 15.953 1.00 87.50 151 ASP A CA 1
ATOM 1162 C C . ASP A 1 151 ? 11.588 18.294 15.825 1.00 87.50 151 ASP A C 1
ATOM 1164 O O . ASP A 1 151 ? 10.397 18.341 16.142 1.00 87.50 151 ASP A O 1
ATOM 1168 N N . LEU A 1 152 ? 12.141 17.169 15.353 1.00 89.31 152 LEU A N 1
ATOM 1169 C CA . LEU A 1 152 ? 11.416 15.925 15.100 1.00 89.31 152 LEU A CA 1
ATOM 1170 C C . LEU A 1 152 ? 11.902 14.799 16.011 1.00 89.31 152 LEU A C 1
ATOM 1172 O O . LEU A 1 152 ? 13.067 14.414 15.991 1.00 89.31 152 LEU A O 1
ATOM 1176 N N . THR A 1 153 ? 10.975 14.188 16.747 1.00 90.94 153 THR A N 1
ATOM 1177 C CA . THR A 1 153 ? 11.273 12.956 17.487 1.00 90.94 153 THR A C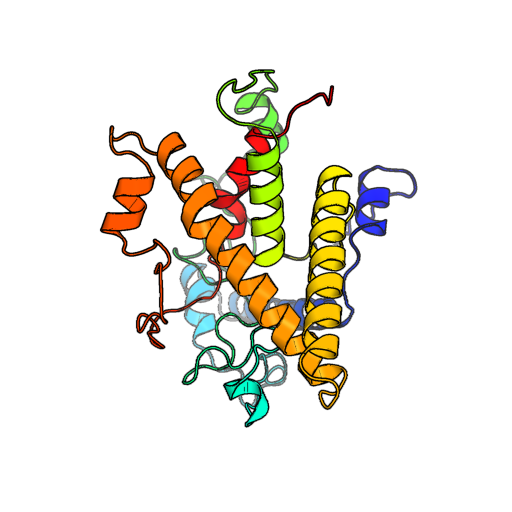A 1
ATOM 1178 C C . THR A 1 153 ? 11.419 11.766 16.533 1.00 90.94 153 THR A C 1
ATOM 1180 O O . THR A 1 153 ? 10.783 11.713 15.476 1.00 90.94 153 THR A O 1
ATOM 1183 N N . LEU A 1 154 ? 12.171 10.742 16.954 1.00 90.44 154 LEU A N 1
ATOM 1184 C CA . LEU A 1 154 ? 12.301 9.467 16.230 1.00 90.44 154 LEU A CA 1
ATOM 1185 C C . LEU A 1 154 ? 10.936 8.815 15.916 1.00 90.44 154 LEU A C 1
ATOM 1187 O O . LEU A 1 154 ? 10.806 8.067 14.948 1.00 90.44 154 LEU A O 1
ATOM 1191 N N . TYR A 1 155 ? 9.889 9.146 16.681 1.00 90.75 155 TYR A N 1
ATOM 1192 C CA . TYR A 1 155 ? 8.523 8.680 16.445 1.00 90.75 155 TYR A CA 1
ATOM 1193 C C . TYR A 1 155 ? 7.975 9.064 15.061 1.00 90.75 155 TYR A C 1
ATOM 1195 O O . TYR A 1 155 ? 7.177 8.318 14.503 1.00 90.75 155 TYR A O 1
ATOM 1203 N N . VAL A 1 156 ? 8.434 10.170 14.459 1.00 92.50 156 VAL A N 1
ATOM 1204 C CA . VAL A 1 156 ? 8.037 10.568 13.094 1.00 92.50 156 VAL A CA 1
ATOM 1205 C C . VAL A 1 156 ? 8.527 9.552 12.055 1.00 92.50 156 VAL A C 1
ATOM 1207 O O . VAL A 1 156 ? 7.769 9.195 11.151 1.00 92.50 156 VAL A O 1
ATOM 1210 N N . MET A 1 157 ? 9.751 9.033 12.214 1.00 92.38 157 MET A N 1
ATOM 1211 C CA . MET A 1 157 ? 10.297 7.953 11.381 1.00 92.38 157 MET A CA 1
ATOM 1212 C C . MET A 1 157 ? 9.534 6.646 11.614 1.00 92.38 157 MET A C 1
ATOM 1214 O O . MET A 1 157 ? 9.059 6.031 10.659 1.00 92.38 157 MET A O 1
ATOM 1218 N N . LEU A 1 158 ? 9.352 6.263 12.883 1.00 91.81 158 LEU A N 1
ATOM 1219 C CA . LEU A 1 158 ? 8.670 5.022 13.267 1.00 91.81 158 LEU A CA 1
ATOM 1220 C C . LEU A 1 158 ? 7.230 4.970 12.751 1.00 91.81 158 LEU A C 1
ATOM 1222 O O . LEU A 1 158 ? 6.792 3.945 12.232 1.00 91.81 158 LEU A O 1
ATOM 1226 N N . TRP A 1 159 ? 6.506 6.084 12.857 1.00 94.50 159 TRP A N 1
ATOM 1227 C CA . TRP A 1 159 ? 5.152 6.206 12.331 1.00 94.50 159 TRP A CA 1
ATOM 1228 C C . TRP A 1 159 ? 5.132 6.168 10.795 1.00 94.50 159 TRP A C 1
ATOM 1230 O O . TRP A 1 159 ? 4.246 5.550 10.214 1.00 94.50 159 TRP A O 1
ATOM 1240 N N . GLY A 1 160 ? 6.144 6.734 10.127 1.00 94.06 160 GLY A N 1
ATOM 1241 C CA . GLY A 1 160 ? 6.313 6.613 8.676 1.00 94.06 160 GLY A CA 1
ATOM 1242 C C . GLY A 1 160 ? 6.504 5.167 8.209 1.00 94.06 160 GLY A C 1
ATOM 1243 O O . GLY A 1 160 ? 5.837 4.737 7.271 1.00 94.06 160 GLY A O 1
ATOM 1244 N N . GLN A 1 161 ? 7.344 4.383 8.893 1.00 90.69 161 GLN A N 1
ATOM 1245 C CA . GLN A 1 161 ? 7.492 2.952 8.592 1.00 90.69 161 GLN A CA 1
ATOM 1246 C C . GLN A 1 161 ? 6.207 2.168 8.906 1.00 90.69 161 GLN A C 1
ATOM 1248 O O . GLN A 1 161 ? 5.807 1.304 8.130 1.00 90.69 161 GLN A O 1
ATOM 1253 N N . PHE A 1 162 ? 5.520 2.495 10.005 1.00 90.62 162 PHE A N 1
ATOM 1254 C CA . PHE A 1 162 ? 4.233 1.886 10.348 1.00 90.62 162 PHE A CA 1
ATOM 1255 C C . PHE A 1 162 ? 3.169 2.139 9.259 1.00 90.62 162 PHE A C 1
ATOM 1257 O O . PHE A 1 162 ? 2.443 1.213 8.903 1.00 90.62 162 PHE A O 1
ATOM 1264 N N . ILE A 1 163 ? 3.144 3.338 8.655 1.00 94.62 163 ILE A N 1
ATOM 1265 C CA . ILE A 1 163 ? 2.311 3.642 7.478 1.00 94.62 163 ILE A CA 1
ATOM 1266 C C . ILE A 1 163 ? 2.758 2.844 6.239 1.00 94.62 163 ILE A C 1
ATOM 1268 O O . ILE A 1 163 ? 1.902 2.301 5.545 1.00 94.62 163 ILE A O 1
ATOM 1272 N N . ASP A 1 164 ? 4.063 2.732 5.939 1.00 91.62 164 ASP A N 1
ATOM 1273 C CA . ASP A 1 164 ? 4.542 1.918 4.797 1.00 91.62 164 ASP A CA 1
ATOM 1274 C C . ASP A 1 164 ? 4.037 0.474 4.915 1.00 91.62 164 ASP A C 1
ATOM 1276 O O . ASP A 1 164 ? 3.595 -0.110 3.929 1.00 91.62 164 ASP A O 1
ATOM 1280 N N . HIS A 1 165 ? 4.036 -0.075 6.132 1.00 88.44 165 HIS A N 1
ATOM 1281 C CA . HIS A 1 165 ? 3.652 -1.459 6.407 1.00 88.44 165 HIS A CA 1
ATOM 1282 C C . HIS A 1 165 ? 2.131 -1.696 6.362 1.00 88.44 165 HIS A C 1
ATOM 1284 O O . HIS A 1 165 ? 1.709 -2.826 6.121 1.00 88.44 165 HIS A O 1
ATOM 1290 N N . ASP A 1 166 ? 1.317 -0.654 6.547 1.00 89.69 166 ASP A N 1
ATOM 1291 C CA . ASP A 1 166 ? -0.139 -0.682 6.345 1.00 89.69 166 ASP A CA 1
ATOM 1292 C C . ASP A 1 166 ? -0.517 -0.502 4.861 1.00 89.69 166 ASP A C 1
ATOM 1294 O O . ASP A 1 166 ? -1.387 -1.205 4.346 1.00 89.69 166 ASP A O 1
ATOM 1298 N N . LEU A 1 167 ? 0.172 0.395 4.142 1.00 90.06 167 LEU A N 1
ATOM 1299 C CA . LEU A 1 167 ? -0.152 0.725 2.751 1.00 90.06 167 LEU A CA 1
ATOM 1300 C C . LEU A 1 167 ? 0.414 -0.267 1.728 1.00 90.06 167 LEU A C 1
ATOM 1302 O O . LEU A 1 167 ? -0.260 -0.586 0.748 1.00 90.06 167 LEU A O 1
ATOM 1306 N N . THR A 1 168 ? 1.668 -0.708 1.874 1.00 85.44 168 THR A N 1
ATOM 1307 C CA . THR A 1 168 ? 2.362 -1.422 0.794 1.00 85.44 168 THR A CA 1
ATOM 1308 C C . THR A 1 168 ? 3.379 -2.459 1.261 1.00 85.44 168 THR A C 1
ATOM 1310 O O . THR A 1 168 ? 4.286 -2.212 2.054 1.00 85.44 168 THR A O 1
ATOM 1313 N N . HIS A 1 169 ? 3.329 -3.624 0.617 1.00 80.62 169 HIS A N 1
ATOM 1314 C CA . HIS A 1 169 ? 4.413 -4.591 0.651 1.00 80.62 169 HIS A CA 1
ATOM 1315 C C . HIS A 1 169 ? 4.642 -5.199 -0.733 1.00 80.62 169 HIS A C 1
ATOM 1317 O O . HIS A 1 169 ? 3.765 -5.869 -1.280 1.00 80.62 169 HIS A O 1
ATOM 1323 N N . VAL A 1 170 ? 5.850 -5.024 -1.276 1.00 69.94 170 VAL A N 1
ATOM 1324 C CA . VAL A 1 170 ? 6.303 -5.767 -2.457 1.00 69.94 170 VAL A CA 1
ATOM 1325 C C . VAL A 1 170 ? 7.089 -6.983 -1.961 1.00 69.94 170 VAL A C 1
ATOM 1327 O O . VAL A 1 170 ? 8.199 -6.806 -1.455 1.00 69.94 170 VAL A O 1
ATOM 1330 N N . PRO A 1 171 ? 6.548 -8.211 -2.073 1.00 61.09 171 PRO A N 1
ATOM 1331 C CA . PRO A 1 171 ? 7.243 -9.401 -1.605 1.00 61.09 171 PRO A CA 1
ATOM 1332 C C . PRO A 1 171 ? 8.538 -9.609 -2.388 1.00 61.09 171 PRO A C 1
ATOM 1334 O O . PRO A 1 171 ? 8.557 -9.564 -3.621 1.00 61.09 171 PRO A O 1
ATOM 1337 N N . ILE A 1 172 ? 9.621 -9.897 -1.668 1.00 57.41 172 ILE A N 1
ATOM 1338 C CA . ILE A 1 172 ? 10.857 -10.405 -2.271 1.00 57.41 172 ILE A CA 1
ATOM 1339 C C . ILE A 1 172 ? 10.513 -11.715 -3.010 1.00 57.41 172 ILE A C 1
ATOM 1341 O O . ILE A 1 172 ? 9.654 -12.480 -2.571 1.00 57.41 172 ILE A O 1
ATOM 1345 N N . PHE A 1 173 ? 11.155 -12.015 -4.144 1.00 45.12 173 PHE A N 1
ATOM 1346 C CA . PHE A 1 173 ? 10.989 -13.329 -4.780 1.00 45.12 173 PHE A CA 1
ATOM 1347 C C . PHE A 1 173 ? 11.498 -14.415 -3.829 1.00 45.12 173 PHE A C 1
ATOM 1349 O O . PHE A 1 173 ? 12.700 -14.521 -3.602 1.00 45.12 173 PHE A O 1
ATOM 1356 N N . ARG A 1 174 ? 10.564 -15.205 -3.283 1.00 39.56 174 ARG A N 1
ATOM 1357 C CA . ARG A 1 174 ? 10.686 -15.786 -1.939 1.00 39.56 174 ARG A CA 1
ATOM 1358 C C . ARG A 1 174 ? 10.946 -14.711 -0.892 1.00 39.56 174 ARG A C 1
ATOM 1360 O O . ARG A 1 174 ? 12.065 -14.463 -0.459 1.00 39.56 174 ARG A O 1
ATOM 1367 N N . PHE A 1 175 ? 9.851 -14.206 -0.382 1.00 36.88 175 PHE A N 1
ATOM 1368 C CA . PHE A 1 175 ? 9.791 -13.552 0.899 1.00 36.88 175 PHE A CA 1
ATOM 1369 C C . PHE A 1 175 ? 8.410 -12.817 0.994 1.00 36.88 175 PHE A C 1
ATOM 1371 O O . PHE A 1 175 ? 7.777 -12.687 -0.058 1.00 36.88 175 PHE A O 1
ATOM 1378 N N . GLY A 1 176 ? 7.844 -12.362 2.127 1.00 35.97 176 GLY A N 1
ATOM 1379 C CA . GLY A 1 176 ? 6.647 -11.480 2.042 1.00 35.97 176 GLY A CA 1
ATOM 1380 C C . GLY A 1 176 ? 5.680 -11.271 3.230 1.00 35.97 176 GLY A C 1
ATOM 1381 O O . GLY A 1 176 ? 4.957 -12.180 3.627 1.00 35.97 176 GLY A O 1
ATOM 1382 N N . ASP A 1 177 ? 5.540 -9.990 3.585 1.00 49.84 177 ASP A N 1
ATOM 1383 C CA . ASP A 1 177 ? 5.291 -9.345 4.887 1.00 49.84 177 ASP A CA 1
ATOM 1384 C C . ASP A 1 177 ? 5.246 -10.172 6.182 1.00 49.84 177 ASP A C 1
ATOM 1386 O O . ASP A 1 177 ? 4.220 -10.712 6.595 1.00 49.84 177 ASP A O 1
ATOM 1390 N N . GLU A 1 178 ? 6.384 -10.123 6.880 1.00 53.66 178 GLU A N 1
ATOM 1391 C CA . GLU A 1 178 ? 6.554 -10.500 8.284 1.00 53.66 178 GLU A CA 1
AT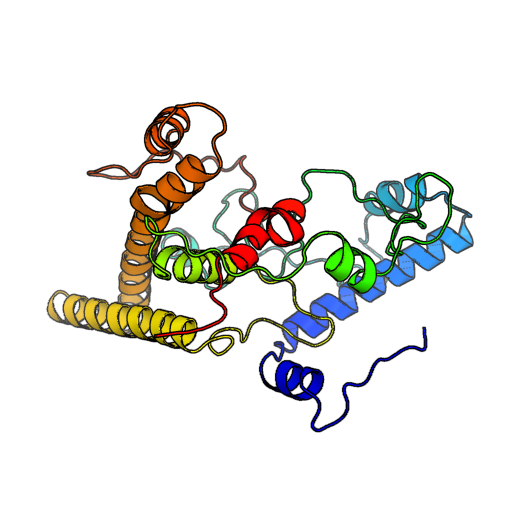OM 1392 C C . GLU A 1 178 ? 7.359 -9.403 9.031 1.00 53.66 178 GLU A C 1
ATOM 1394 O O . GLU A 1 178 ? 8.124 -9.681 9.954 1.00 53.66 178 GLU A O 1
ATOM 1399 N N . ARG A 1 179 ? 7.221 -8.125 8.628 1.00 60.09 179 ARG A N 1
ATOM 1400 C CA . ARG A 1 179 ? 8.125 -7.032 9.046 1.00 60.09 179 ARG A CA 1
ATOM 1401 C C . ARG A 1 179 ? 7.936 -6.484 10.461 1.00 60.09 179 ARG A C 1
ATOM 1403 O O . ARG A 1 179 ? 8.669 -5.595 10.879 1.00 60.09 179 ARG A O 1
ATOM 1410 N N . VAL A 1 180 ? 7.030 -7.059 11.247 1.00 50.44 180 VAL A N 1
ATOM 1411 C CA . VAL A 1 180 ? 6.772 -6.673 12.650 1.00 50.44 180 VAL A CA 1
ATOM 1412 C C . VAL A 1 180 ? 8.040 -6.714 13.525 1.00 50.44 180 VAL A C 1
ATOM 1414 O O . VAL A 1 180 ? 8.122 -5.983 14.511 1.00 50.44 180 VAL A O 1
ATOM 1417 N N . ASN A 1 181 ? 9.035 -7.530 13.157 1.00 53.91 181 ASN A N 1
ATOM 1418 C CA . ASN A 1 181 ? 10.302 -7.703 13.880 1.00 53.91 181 ASN A CA 1
ATOM 1419 C C . ASN A 1 181 ? 11.521 -7.068 13.173 1.00 53.91 181 ASN A C 1
ATOM 1421 O O . ASN A 1 181 ? 12.651 -7.423 13.494 1.00 53.91 181 ASN A O 1
ATOM 1425 N N . GLU A 1 182 ? 11.321 -6.164 12.205 1.00 59.97 182 GLU A N 1
ATOM 1426 C CA . GLU A 1 182 ? 12.419 -5.512 11.465 1.00 59.97 182 GLU A CA 1
ATOM 1427 C C . GLU A 1 182 ? 13.273 -4.597 12.359 1.00 59.97 182 GLU A C 1
ATOM 1429 O O . GLU A 1 182 ? 14.500 -4.628 12.289 1.00 59.97 182 GLU A O 1
ATOM 1434 N N . GLN A 1 183 ? 12.629 -3.839 13.253 1.00 63.56 183 GLN A N 1
ATOM 1435 C CA . GLN A 1 183 ? 13.283 -3.112 14.342 1.00 63.56 183 GLN A CA 1
ATOM 1436 C C . GLN A 1 183 ? 12.430 -3.145 15.616 1.00 63.56 183 GLN A C 1
ATOM 1438 O O . GLN A 1 183 ? 11.198 -3.170 15.556 1.00 63.56 183 GLN A O 1
ATOM 1443 N N . ILE A 1 184 ? 13.082 -3.114 16.781 1.00 72.31 184 ILE A N 1
ATOM 1444 C CA . ILE A 1 184 ? 12.436 -3.301 18.093 1.00 72.31 184 ILE A CA 1
ATOM 1445 C C . ILE A 1 184 ? 11.333 -2.260 18.337 1.00 72.31 184 ILE A C 1
ATOM 1447 O O . ILE A 1 184 ? 10.262 -2.603 18.843 1.00 72.31 184 ILE A O 1
ATOM 1451 N N . GLN A 1 185 ? 11.542 -0.997 17.944 1.00 75.94 185 GLN A N 1
ATOM 1452 C CA . GLN A 1 185 ? 10.522 0.041 18.122 1.00 75.94 185 GLN A CA 1
ATOM 1453 C C . GLN A 1 185 ? 9.258 -0.216 17.289 1.00 75.94 185 GLN A C 1
ATOM 1455 O O . GLN A 1 185 ? 8.154 0.079 17.748 1.00 75.94 185 GLN A O 1
ATOM 1460 N N . LEU A 1 186 ? 9.387 -0.808 16.098 1.00 73.81 186 LEU A N 1
ATOM 1461 C CA . LEU A 1 186 ? 8.241 -1.177 15.268 1.00 73.81 186 LEU A CA 1
ATOM 1462 C C . LEU A 1 186 ? 7.445 -2.325 15.918 1.00 73.81 186 LEU A C 1
ATOM 1464 O O . LEU A 1 186 ? 6.215 -2.277 15.969 1.00 73.81 186 LEU A O 1
ATOM 1468 N N . THR A 1 187 ? 8.124 -3.309 16.517 1.00 72.00 187 THR A N 1
ATOM 1469 C CA . THR A 1 187 ? 7.470 -4.367 17.308 1.00 72.00 187 THR A CA 1
ATOM 1470 C C . THR A 1 187 ? 6.699 -3.791 18.501 1.00 72.00 187 THR A C 1
ATOM 1472 O O . THR A 1 187 ? 5.571 -4.214 18.783 1.00 72.00 187 THR A O 1
ATOM 1475 N N . ILE A 1 188 ? 7.268 -2.789 19.185 1.00 79.19 188 ILE A N 1
ATOM 1476 C CA . ILE A 1 188 ? 6.597 -2.051 20.267 1.00 79.19 188 ILE A CA 1
ATOM 1477 C C . ILE A 1 188 ? 5.346 -1.340 19.735 1.00 79.19 188 ILE A C 1
ATOM 1479 O O . ILE A 1 188 ? 4.280 -1.470 20.339 1.00 79.19 188 ILE A O 1
ATOM 1483 N N . MET A 1 189 ? 5.434 -0.670 18.582 1.00 84.00 189 MET A N 1
ATOM 1484 C CA . MET A 1 189 ? 4.296 -0.013 17.930 1.00 84.00 189 MET A CA 1
ATOM 1485 C C . MET A 1 189 ? 3.148 -0.988 17.645 1.00 84.00 189 MET A C 1
ATOM 1487 O O . MET A 1 189 ? 2.040 -0.784 18.146 1.00 84.00 189 MET A O 1
ATOM 1491 N N . HIS A 1 190 ? 3.404 -2.098 16.943 1.00 81.75 190 HIS A N 1
ATOM 1492 C CA . HIS A 1 190 ? 2.380 -3.126 16.708 1.00 81.75 190 HIS A CA 1
ATOM 1493 C C . HIS A 1 190 ? 1.792 -3.678 18.022 1.00 81.75 190 HIS A C 1
ATOM 1495 O O . HIS A 1 190 ? 0.584 -3.902 18.120 1.00 81.75 190 HIS A O 1
ATOM 1501 N N . THR A 1 191 ? 2.619 -3.846 19.061 1.00 79.44 191 THR A N 1
ATOM 1502 C CA . THR A 1 191 ? 2.177 -4.328 20.380 1.00 79.44 191 THR A CA 1
ATOM 1503 C C . THR A 1 191 ? 1.249 -3.335 21.085 1.00 79.44 191 THR A C 1
ATOM 1505 O O . THR A 1 191 ? 0.257 -3.756 21.686 1.00 79.44 191 THR A O 1
ATOM 1508 N N . ILE A 1 192 ? 1.532 -2.030 21.010 1.00 89.19 192 ILE A N 1
ATOM 1509 C CA . ILE A 1 192 ? 0.678 -0.971 21.568 1.00 89.19 192 ILE A CA 1
ATOM 1510 C C . ILE A 1 192 ? -0.685 -0.976 20.869 1.00 89.19 192 ILE A C 1
ATOM 1512 O O . ILE A 1 192 ? -1.709 -1.063 21.546 1.00 89.19 192 ILE A O 1
ATOM 1516 N N . TRP A 1 193 ? -0.706 -0.970 19.533 1.00 90.75 193 TRP A N 1
ATOM 1517 C CA . TRP A 1 193 ? -1.945 -0.944 18.748 1.00 90.75 193 TRP A CA 1
ATOM 1518 C C . TRP A 1 193 ? -2.808 -2.202 18.953 1.00 90.75 193 TRP A C 1
ATOM 1520 O O . TRP A 1 193 ? -4.020 -2.092 19.146 1.00 90.75 193 TRP A O 1
ATOM 1530 N N . MET A 1 194 ? -2.196 -3.389 19.043 1.00 89.81 194 MET A N 1
ATOM 1531 C CA . MET A 1 194 ? -2.900 -4.633 19.393 1.00 89.81 194 MET A CA 1
ATOM 1532 C C . MET A 1 194 ? -3.483 -4.595 20.816 1.00 89.81 194 MET A C 1
ATOM 1534 O O . MET A 1 194 ? -4.644 -4.953 21.031 1.00 89.81 194 MET A O 1
ATOM 1538 N N . ARG A 1 195 ? -2.714 -4.122 21.807 1.00 92.19 195 ARG A N 1
ATOM 1539 C CA . ARG A 1 195 ? -3.210 -3.985 23.188 1.00 92.19 195 ARG A CA 1
ATOM 1540 C C . ARG A 1 195 ? -4.354 -2.977 23.277 1.00 92.19 195 ARG A C 1
ATOM 1542 O O . ARG A 1 195 ? -5.306 -3.228 24.012 1.00 92.19 195 ARG A O 1
ATOM 1549 N N . PHE A 1 196 ? -4.279 -1.884 22.523 1.00 96.81 196 PHE A N 1
ATOM 1550 C CA . PHE A 1 196 ? -5.304 -0.847 22.474 1.00 96.81 196 PHE A CA 1
ATOM 1551 C C . PHE A 1 196 ? -6.618 -1.353 21.859 1.00 96.81 196 PHE A C 1
ATOM 1553 O O . PHE A 1 196 ? -7.677 -1.169 22.461 1.00 96.81 196 PHE A O 1
ATOM 1560 N N . HIS A 1 197 ? -6.555 -2.108 20.756 1.00 96.62 197 HIS A N 1
ATOM 1561 C CA . HIS A 1 197 ? -7.711 -2.830 20.208 1.00 96.62 197 HIS A CA 1
ATOM 1562 C C . HIS A 1 197 ? -8.385 -3.720 21.268 1.00 96.62 197 HIS A C 1
ATOM 1564 O O . HIS A 1 197 ? -9.594 -3.637 21.480 1.00 96.62 197 HIS A O 1
ATOM 1570 N N . ASN A 1 198 ? -7.596 -4.500 22.015 1.00 96.38 198 ASN A N 1
ATOM 1571 C CA . ASN A 1 198 ? -8.109 -5.372 23.076 1.00 96.38 198 ASN A CA 1
ATOM 1572 C C . ASN A 1 198 ? -8.700 -4.615 24.281 1.00 96.38 198 ASN A C 1
ATOM 1574 O O . ASN A 1 198 ? -9.481 -5.203 25.031 1.00 96.38 198 ASN A O 1
ATOM 1578 N N . VAL A 1 199 ? -8.321 -3.353 24.511 1.00 98.25 199 VAL A N 1
ATOM 1579 C CA . VAL A 1 199 ? -8.959 -2.478 25.512 1.00 98.25 199 VAL A CA 1
ATOM 1580 C C . VAL A 1 199 ? -10.316 -1.998 24.998 1.00 98.25 199 VAL A C 1
ATOM 1582 O O . VAL A 1 199 ? -11.308 -2.143 25.709 1.00 98.25 199 VAL A O 1
ATOM 1585 N N . ILE A 1 200 ? -10.386 -1.521 23.750 1.00 98.31 200 ILE A N 1
ATOM 1586 C CA . ILE A 1 200 ? -11.646 -1.089 23.124 1.00 98.31 200 ILE A CA 1
ATOM 1587 C C . ILE A 1 200 ? -12.657 -2.242 23.080 1.00 98.31 200 ILE A C 1
ATOM 1589 O O . ILE A 1 200 ? -13.789 -2.066 23.522 1.00 98.31 200 ILE A O 1
ATOM 1593 N N . ALA A 1 201 ? -12.253 -3.437 22.638 1.00 98.19 201 ALA A N 1
ATOM 1594 C CA . ALA A 1 201 ? -13.132 -4.609 22.590 1.00 98.19 201 ALA A CA 1
ATOM 1595 C C . ALA A 1 201 ? -13.713 -4.974 23.974 1.00 98.19 201 ALA A C 1
ATOM 1597 O O . ALA A 1 201 ? -14.892 -5.312 24.087 1.00 98.19 201 ALA A O 1
ATOM 1598 N N . ARG A 1 202 ? -12.922 -4.846 25.051 1.00 98.31 202 ARG A N 1
ATOM 1599 C CA . ARG A 1 202 ? -13.390 -5.079 26.430 1.00 98.31 202 ARG A CA 1
ATOM 1600 C C . ARG A 1 202 ? -14.425 -4.050 26.884 1.00 98.31 202 ARG A C 1
ATOM 1602 O O . ARG A 1 202 ? -15.446 -4.442 27.448 1.00 98.31 202 ARG A O 1
ATOM 1609 N N . GLU A 1 203 ? -14.214 -2.765 26.605 1.00 98.44 203 GLU A N 1
ATOM 1610 C CA . GLU A 1 203 ? -15.204 -1.730 26.934 1.00 98.44 203 GLU A CA 1
ATOM 1611 C C . GLU A 1 203 ? -16.476 -1.855 26.084 1.00 98.44 203 GLU A C 1
ATOM 1613 O O . GLU A 1 203 ? -17.579 -1.757 26.623 1.00 98.44 203 GLU A O 1
ATOM 1618 N N . LEU A 1 204 ? -16.356 -2.177 24.791 1.00 98.50 204 LEU A N 1
ATOM 1619 C CA . LEU A 1 204 ? -17.508 -2.467 23.931 1.00 98.50 204 LEU A CA 1
ATOM 1620 C C . LEU A 1 204 ? -18.324 -3.655 24.453 1.00 98.50 204 LEU A C 1
ATOM 1622 O O . LEU A 1 204 ? -19.549 -3.572 24.465 1.00 98.50 204 LEU A O 1
ATOM 1626 N N . LYS A 1 205 ? -17.682 -4.719 24.957 1.00 98.38 205 LYS A N 1
ATOM 1627 C CA . LYS A 1 205 ? -18.374 -5.861 25.582 1.00 98.38 205 LYS A CA 1
ATOM 1628 C C . LYS A 1 205 ? -19.038 -5.497 26.910 1.00 98.38 205 LYS A C 1
ATOM 1630 O O . LYS A 1 205 ? -20.108 -6.019 27.215 1.00 98.38 205 LYS A O 1
ATOM 1635 N N . ARG A 1 206 ? -18.440 -4.593 27.693 1.00 98.25 206 ARG A N 1
ATOM 1636 C CA . ARG A 1 206 ? -19.035 -4.083 28.939 1.00 98.25 206 ARG A CA 1
ATOM 1637 C C . ARG A 1 206 ? -20.287 -3.241 28.670 1.00 98.25 206 ARG A C 1
ATOM 1639 O O . ARG A 1 206 ? -21.250 -3.342 29.424 1.00 98.25 206 ARG A O 1
ATOM 1646 N N . LEU A 1 207 ? -20.275 -2.436 27.606 1.00 98.31 207 LEU A N 1
ATOM 1647 C CA . LEU A 1 207 ? -21.414 -1.620 27.167 1.00 98.31 207 LEU A CA 1
ATOM 1648 C C . LEU A 1 207 ? -22.488 -2.447 26.443 1.00 98.31 207 LEU A C 1
ATOM 1650 O O . LEU A 1 207 ? -23.677 -2.221 26.649 1.00 98.31 207 LEU A O 1
ATOM 1654 N N . ASN A 1 208 ? -22.075 -3.439 25.650 1.00 98.38 208 ASN A N 1
ATOM 1655 C CA . ASN A 1 208 ? -22.946 -4.320 24.874 1.00 98.38 208 ASN A CA 1
ATOM 1656 C C . ASN A 1 208 ? -22.717 -5.802 25.243 1.00 98.38 208 ASN A C 1
ATOM 1658 O O . ASN A 1 208 ? -22.128 -6.555 24.461 1.00 98.38 208 ASN A O 1
ATOM 1662 N N . PRO A 1 209 ? -23.221 -6.280 26.403 1.00 98.12 209 PRO A N 1
ATOM 1663 C CA . PRO A 1 209 ? -23.039 -7.671 26.834 1.00 98.12 209 PRO A CA 1
ATOM 1664 C C . PRO A 1 209 ? -23.546 -8.722 25.837 1.00 98.12 209 PRO A C 1
ATOM 1666 O O . PRO A 1 209 ? -23.075 -9.859 25.855 1.00 98.12 209 PRO A O 1
ATOM 1669 N N . HIS A 1 210 ? -24.475 -8.340 24.958 1.00 98.12 210 HIS A N 1
ATOM 1670 C CA . HIS A 1 210 ? -25.117 -9.191 23.959 1.00 98.12 210 HIS A CA 1
ATOM 1671 C C . HIS A 1 210 ? -24.324 -9.356 22.647 1.00 98.12 210 HIS A C 1
ATOM 1673 O O . HIS A 1 210 ? -24.679 -10.225 21.857 1.00 98.12 210 HIS A O 1
ATOM 1679 N N . TRP A 1 211 ? -23.269 -8.567 22.396 1.00 98.19 211 TRP A N 1
ATOM 1680 C CA . TRP A 1 211 ? -22.447 -8.711 21.182 1.00 98.19 211 TRP A CA 1
ATOM 1681 C C . TRP A 1 211 ? -21.586 -9.976 21.219 1.00 98.19 211 TRP A C 1
ATOM 1683 O O . TRP A 1 211 ? -21.051 -10.339 22.273 1.00 98.19 211 TRP A O 1
ATOM 1693 N N . ASP A 1 212 ? -21.440 -10.633 20.072 1.00 97.62 212 ASP A N 1
ATOM 1694 C CA . ASP A 1 212 ? -20.537 -11.767 19.881 1.00 97.62 212 ASP A CA 1
ATOM 1695 C C . ASP A 1 212 ? -19.095 -11.316 19.578 1.00 97.62 212 ASP A C 1
ATOM 1697 O O . ASP A 1 212 ? -18.801 -10.124 19.472 1.00 97.62 212 ASP A O 1
ATOM 1701 N N . ASP A 1 213 ? -18.178 -12.280 19.487 1.00 97.75 213 ASP A N 1
ATOM 1702 C CA . ASP A 1 213 ? -16.745 -12.025 19.299 1.00 97.75 213 ASP A CA 1
ATOM 1703 C C . ASP A 1 213 ? -16.437 -11.319 17.965 1.00 97.75 213 ASP A C 1
ATOM 1705 O O . ASP A 1 213 ? -15.674 -10.355 17.934 1.00 97.75 213 ASP A O 1
ATOM 1709 N N . GLU A 1 214 ? -17.106 -11.718 16.878 1.00 95.50 214 GLU A N 1
ATOM 1710 C CA . GLU A 1 214 ? -16.947 -11.095 15.557 1.00 95.50 214 GLU A CA 1
ATOM 1711 C C . GLU A 1 214 ? -17.413 -9.631 15.564 1.00 95.50 214 GLU A C 1
ATOM 1713 O O . GLU A 1 214 ? -16.707 -8.763 15.049 1.00 95.50 214 GLU A O 1
ATOM 1718 N N . THR A 1 215 ? -18.564 -9.326 16.176 1.00 96.19 215 THR A N 1
ATOM 1719 C CA . THR A 1 215 ? -19.056 -7.942 16.284 1.00 96.19 215 THR A CA 1
ATOM 1720 C C . THR A 1 215 ? -18.091 -7.081 17.101 1.00 96.19 215 THR A C 1
ATOM 1722 O O . THR A 1 215 ? -17.758 -5.966 16.696 1.00 96.19 215 THR A O 1
ATOM 1725 N N . LEU A 1 216 ? -17.585 -7.605 18.225 1.00 97.81 216 LEU A N 1
ATOM 1726 C CA . LEU A 1 216 ? -16.600 -6.914 19.065 1.00 97.81 216 LEU A CA 1
ATOM 1727 C C . LEU A 1 216 ? -15.298 -6.641 18.309 1.00 97.81 216 LEU A C 1
ATOM 1729 O O . LEU A 1 216 ? -14.792 -5.520 18.365 1.00 97.81 216 LEU A O 1
ATOM 1733 N N . TYR A 1 217 ? -14.778 -7.638 17.589 1.00 96.75 217 TYR A N 1
ATOM 1734 C CA . TYR A 1 217 ? -13.574 -7.501 16.777 1.00 96.75 217 TYR A CA 1
ATOM 1735 C C . TYR A 1 217 ? -13.752 -6.444 15.682 1.00 96.75 217 TYR A C 1
ATOM 1737 O O . TYR A 1 217 ? -12.918 -5.543 15.563 1.00 96.75 217 TYR A O 1
ATOM 1745 N N . GLN A 1 218 ? -14.832 -6.504 14.897 1.00 97.00 218 GLN A N 1
ATOM 1746 C CA . GLN A 1 218 ? -15.010 -5.578 13.777 1.00 97.00 218 GLN A CA 1
ATOM 1747 C C . GLN A 1 218 ? -15.261 -4.138 14.241 1.00 97.00 218 GLN A C 1
ATOM 1749 O O . GLN A 1 218 ? -14.662 -3.223 13.676 1.00 97.00 218 GLN A O 1
ATOM 1754 N N . GLU A 1 219 ? -16.058 -3.910 15.290 1.00 97.31 219 GLU A N 1
ATOM 1755 C CA . GLU A 1 219 ? -16.280 -2.554 15.815 1.00 97.31 219 GLU A CA 1
ATOM 1756 C C . GLU A 1 219 ? -15.032 -1.993 16.519 1.00 97.31 219 GLU A C 1
ATOM 1758 O O . GLU A 1 219 ? -14.656 -0.841 16.287 1.00 97.31 219 GLU A O 1
ATOM 1763 N N . ALA A 1 220 ? -14.290 -2.809 17.280 1.00 98.06 220 ALA A N 1
ATOM 1764 C CA . ALA A 1 220 ? -13.005 -2.380 17.833 1.00 98.06 220 ALA A CA 1
ATOM 1765 C C . ALA A 1 220 ? -11.989 -2.057 16.723 1.00 98.06 220 ALA A C 1
ATOM 1767 O O . ALA A 1 220 ? -11.312 -1.032 16.782 1.00 98.06 220 ALA A O 1
ATOM 1768 N N . ARG A 1 221 ? -11.905 -2.881 15.669 1.00 96.06 221 ARG A N 1
ATOM 1769 C CA . ARG A 1 221 ? -11.063 -2.631 14.485 1.00 96.06 221 ARG A CA 1
ATOM 1770 C C . ARG A 1 221 ? -11.485 -1.357 13.752 1.00 96.06 221 ARG A C 1
ATOM 1772 O O . ARG A 1 221 ? -10.625 -0.578 13.354 1.00 96.06 221 ARG A O 1
ATOM 1779 N N . ARG A 1 222 ? -12.786 -1.103 13.607 1.00 95.31 222 ARG A N 1
ATOM 1780 C CA . ARG A 1 222 ? -13.330 0.104 12.968 1.00 95.31 222 ARG A CA 1
ATOM 1781 C C . ARG A 1 222 ? -12.912 1.378 13.704 1.00 95.31 222 ARG A C 1
ATOM 1783 O O . ARG A 1 222 ? -12.436 2.310 13.058 1.00 95.31 222 ARG A O 1
ATOM 1790 N N . ILE A 1 223 ? -13.036 1.397 15.033 1.00 96.31 223 ILE A N 1
ATOM 1791 C CA . ILE A 1 223 ? -12.611 2.524 15.881 1.00 96.31 223 ILE A CA 1
ATOM 1792 C C . ILE A 1 223 ? -11.094 2.722 15.791 1.00 96.31 223 ILE A C 1
ATOM 1794 O O . ILE A 1 223 ? -10.631 3.831 15.530 1.00 96.31 223 ILE A O 1
ATOM 1798 N N . VAL A 1 224 ? -10.318 1.645 15.946 1.00 96.56 224 VAL A N 1
ATOM 1799 C CA . VAL A 1 224 ? -8.848 1.678 15.875 1.00 96.56 224 VAL A CA 1
ATOM 1800 C C . VAL A 1 224 ? -8.363 2.223 14.527 1.00 96.56 224 VAL A C 1
ATOM 1802 O O . VAL A 1 224 ? -7.529 3.127 14.501 1.00 96.56 224 VAL A O 1
ATOM 1805 N N . ASN A 1 225 ? -8.933 1.757 13.412 1.00 94.56 225 ASN A N 1
ATOM 1806 C CA . ASN A 1 225 ? -8.587 2.244 12.076 1.00 94.56 225 ASN A CA 1
ATOM 1807 C C . ASN A 1 225 ? -8.940 3.729 11.887 1.00 94.56 225 ASN A C 1
ATOM 1809 O O . ASN A 1 225 ? -8.161 4.461 11.278 1.00 94.56 225 ASN A O 1
ATOM 1813 N N . ALA A 1 226 ? -10.077 4.193 12.418 1.00 93.75 226 ALA A N 1
ATOM 1814 C CA . ALA A 1 226 ? -10.455 5.606 12.360 1.00 93.75 226 ALA A CA 1
ATOM 1815 C C . ALA A 1 226 ? -9.493 6.493 13.173 1.00 93.75 226 ALA A C 1
ATOM 1817 O O . ALA A 1 226 ? -9.111 7.568 12.713 1.00 93.75 226 ALA A O 1
ATOM 1818 N N . MET A 1 227 ? -9.045 6.029 14.346 1.00 95.31 227 MET A N 1
ATOM 1819 C CA . MET A 1 227 ? -8.045 6.733 15.159 1.00 95.31 227 MET A CA 1
ATOM 1820 C C . MET A 1 227 ? -6.677 6.791 14.472 1.00 95.31 227 MET A C 1
ATOM 1822 O O . MET A 1 227 ? -6.055 7.849 14.444 1.00 95.31 227 MET A O 1
ATOM 1826 N N . TYR A 1 228 ? -6.234 5.687 13.865 1.00 95.69 228 TYR A N 1
ATOM 1827 C CA . TYR A 1 228 ? -5.021 5.653 13.047 1.00 95.69 228 TYR A CA 1
ATOM 1828 C C . TYR A 1 228 ? -5.098 6.657 11.883 1.00 95.69 228 TYR A C 1
ATOM 1830 O O . TYR A 1 228 ? -4.209 7.496 11.745 1.00 95.69 228 TYR A O 1
ATOM 1838 N N . GLN A 1 229 ? -6.193 6.657 11.112 1.00 94.31 229 GLN A N 1
ATOM 1839 C CA . GLN A 1 229 ? -6.405 7.625 10.028 1.00 94.31 229 GLN A CA 1
ATOM 1840 C C . GLN A 1 229 ? -6.418 9.075 10.537 1.00 94.31 229 GLN A C 1
ATOM 1842 O O . GLN A 1 229 ? -5.823 9.945 9.903 1.00 94.31 229 GLN A O 1
ATOM 1847 N N . HIS A 1 230 ? -7.015 9.342 11.704 1.00 94.75 230 HIS A N 1
ATOM 1848 C CA . HIS A 1 230 ? -6.938 10.659 12.338 1.00 94.75 230 HIS A CA 1
ATOM 1849 C C . HIS A 1 230 ? -5.490 11.085 12.612 1.00 94.75 230 HIS A C 1
ATOM 1851 O O . HIS A 1 230 ? -5.122 12.188 12.224 1.00 94.75 230 HIS A O 1
ATOM 1857 N N . ILE A 1 231 ? -4.656 10.231 13.214 1.00 95.94 231 ILE A N 1
ATOM 1858 C CA . ILE A 1 231 ? -3.247 10.558 13.505 1.00 95.94 231 ILE A CA 1
ATOM 1859 C C . ILE A 1 231 ? -2.462 10.798 12.203 1.00 95.94 231 ILE A C 1
ATOM 1861 O O . ILE A 1 231 ? -1.730 11.783 12.095 1.00 95.94 231 ILE A O 1
ATOM 1865 N N . VAL A 1 232 ? -2.654 9.953 11.181 1.00 96.12 232 VAL A N 1
ATOM 1866 C CA . VAL A 1 232 ? -1.997 10.116 9.872 1.00 96.12 232 VAL A CA 1
ATOM 1867 C C . VAL A 1 232 ? -2.331 11.476 9.252 1.00 96.12 232 VAL A C 1
ATOM 1869 O O . VAL A 1 232 ? -1.418 12.221 8.903 1.00 96.12 232 VAL A O 1
ATOM 1872 N N . TYR A 1 233 ? -3.615 11.824 9.132 1.00 95.25 233 TYR A N 1
ATOM 1873 C CA . TYR A 1 233 ? -4.054 13.006 8.382 1.00 95.25 233 TYR A CA 1
ATOM 1874 C C . TYR A 1 233 ? -4.050 14.316 9.194 1.00 95.25 233 TYR A C 1
ATOM 1876 O O . TYR A 1 233 ? -3.859 15.386 8.622 1.00 95.25 233 TYR A O 1
ATOM 1884 N N . ASN A 1 234 ? -4.246 14.271 10.513 1.00 94.44 234 ASN A N 1
ATOM 1885 C CA . ASN A 1 234 ? -4.304 15.471 11.359 1.00 94.44 234 ASN A CA 1
ATOM 1886 C C . ASN A 1 234 ? -2.943 15.862 11.964 1.00 94.44 234 ASN A C 1
ATOM 1888 O O . ASN A 1 234 ? -2.746 17.030 12.308 1.00 94.44 234 ASN A O 1
ATOM 1892 N N . GLU A 1 235 ? -2.015 14.908 12.108 1.00 93.69 235 GLU A N 1
ATOM 1893 C CA . GLU A 1 235 ? -0.752 15.108 12.834 1.00 93.69 235 GLU A CA 1
ATOM 1894 C C . GLU A 1 235 ? 0.474 14.780 11.977 1.00 93.69 235 GLU A C 1
ATOM 1896 O O . GLU A 1 235 ? 1.262 15.679 11.686 1.00 93.69 235 GLU A O 1
ATOM 1901 N N . TRP A 1 236 ? 0.630 13.532 11.520 1.00 95.44 236 TRP A N 1
ATOM 1902 C CA . TRP A 1 236 ? 1.869 13.089 10.864 1.00 95.44 236 TRP A CA 1
ATOM 1903 C C . TRP A 1 236 ? 2.072 13.681 9.461 1.00 95.44 236 TRP A C 1
ATOM 1905 O O . TRP A 1 236 ? 3.117 14.267 9.180 1.00 95.44 236 TRP A O 1
ATOM 1915 N N . LEU A 1 237 ? 1.077 13.575 8.577 1.00 94.62 237 LEU A N 1
ATOM 1916 C CA . LEU A 1 237 ? 1.187 14.055 7.197 1.00 94.62 237 LEU A CA 1
ATOM 1917 C C . LEU A 1 237 ? 1.421 15.580 7.101 1.00 94.62 237 LEU A C 1
ATOM 1919 O O . LEU A 1 237 ? 2.295 15.973 6.328 1.00 94.62 237 LEU A O 1
ATOM 1923 N N . PRO A 1 238 ? 0.769 16.452 7.905 1.00 93.69 238 PRO A N 1
ATOM 1924 C CA . PRO A 1 238 ? 1.137 17.867 7.973 1.00 93.69 238 PRO A CA 1
ATOM 1925 C C . PRO A 1 238 ? 2.609 18.121 8.335 1.00 93.69 238 PRO A C 1
ATOM 1927 O O . PRO A 1 238 ? 3.194 19.065 7.811 1.00 93.69 238 PRO A O 1
ATOM 1930 N N . ILE A 1 239 ? 3.219 17.309 9.210 1.00 92.00 239 ILE A N 1
ATOM 1931 C CA . ILE A 1 239 ? 4.637 17.457 9.587 1.00 92.00 239 ILE A CA 1
ATOM 1932 C C . ILE A 1 239 ? 5.536 17.136 8.387 1.00 92.00 239 ILE A C 1
ATOM 1934 O O . ILE A 1 239 ? 6.423 17.921 8.061 1.00 92.00 239 ILE A O 1
ATOM 1938 N N . ILE A 1 240 ? 5.275 16.029 7.687 1.00 91.19 240 ILE A N 1
ATOM 1939 C CA . ILE A 1 240 ? 6.047 15.633 6.499 1.00 91.19 240 ILE A CA 1
ATOM 1940 C C . ILE A 1 240 ? 5.883 16.638 5.353 1.00 91.19 240 ILE A C 1
ATOM 1942 O O . ILE A 1 240 ? 6.860 17.030 4.721 1.00 91.19 240 ILE A O 1
ATOM 1946 N N . LEU A 1 241 ? 4.665 17.120 5.097 1.00 89.56 241 LEU A N 1
ATOM 1947 C CA . LEU A 1 241 ? 4.441 18.129 4.060 1.00 89.56 241 LEU A CA 1
ATOM 1948 C C . LEU A 1 241 ? 5.119 19.465 4.397 1.00 89.56 241 LEU A C 1
ATOM 1950 O O . LEU A 1 241 ? 5.619 20.126 3.492 1.00 89.56 241 LEU A O 1
ATOM 1954 N N . ALA A 1 242 ? 5.197 19.841 5.678 1.00 85.38 242 ALA A N 1
ATOM 1955 C CA . ALA A 1 242 ? 5.924 21.035 6.107 1.00 85.38 242 ALA A CA 1
ATOM 1956 C C . ALA A 1 242 ? 7.443 20.915 5.887 1.00 85.38 242 ALA A C 1
ATOM 1958 O O . ALA A 1 242 ? 8.068 21.888 5.480 1.00 85.38 242 ALA A O 1
ATOM 1959 N N . THR A 1 243 ? 8.044 19.740 6.114 1.00 78.88 243 THR A N 1
ATOM 1960 C CA . THR A 1 243 ? 9.494 19.540 5.917 1.00 78.88 243 THR A CA 1
ATOM 1961 C C . THR A 1 243 ? 9.892 19.344 4.455 1.00 78.88 243 THR A C 1
ATOM 1963 O O . THR A 1 243 ? 11.044 19.588 4.102 1.00 78.88 243 THR A O 1
ATOM 1966 N N . MET A 1 244 ? 8.956 18.930 3.594 1.00 72.50 244 MET A N 1
ATOM 1967 C CA . MET A 1 244 ? 9.181 18.753 2.153 1.00 72.50 244 MET A CA 1
ATOM 1968 C C . MET A 1 244 ? 8.787 19.977 1.307 1.00 72.50 244 MET A C 1
ATOM 1970 O O . MET A 1 244 ? 9.162 20.052 0.134 1.00 72.50 244 MET A O 1
ATOM 1974 N N . SER A 1 245 ? 8.037 20.937 1.859 1.00 67.19 245 SER A N 1
ATOM 1975 C CA . SER A 1 245 ? 7.606 22.131 1.125 1.00 67.19 245 SER A CA 1
ATOM 1976 C C . SER A 1 245 ? 8.737 23.153 0.978 1.00 67.19 245 SER A C 1
ATOM 1978 O O . SER A 1 245 ? 9.189 23.753 1.948 1.00 67.19 245 SER A O 1
ATOM 1980 N N . LEU A 1 246 ? 9.139 23.422 -0.268 1.00 58.06 246 LEU A N 1
ATOM 1981 C CA . LEU A 1 246 ? 10.010 24.557 -0.613 1.00 58.06 246 LEU A CA 1
ATOM 1982 C C . LEU A 1 246 ? 9.272 25.909 -0.572 1.00 58.06 246 LEU A C 1
ATOM 1984 O O . LEU A 1 246 ? 9.909 26.961 -0.589 1.00 58.06 246 LEU A O 1
ATOM 1988 N N . ALA A 1 247 ? 7.936 25.893 -0.546 1.00 55.72 247 ALA A N 1
ATOM 1989 C CA . ALA A 1 247 ? 7.118 27.077 -0.326 1.00 55.72 247 ALA A CA 1
ATOM 1990 C C . ALA A 1 247 ? 6.898 27.282 1.178 1.00 55.72 247 ALA A C 1
ATOM 1992 O O . ALA A 1 247 ? 6.655 26.323 1.906 1.00 55.72 247 ALA A O 1
ATOM 1993 N N . SER A 1 248 ? 6.888 28.534 1.631 1.00 55.44 248 SER A N 1
ATOM 1994 C CA . SER A 1 248 ? 6.705 28.951 3.032 1.00 55.44 248 SER A CA 1
ATOM 1995 C C . SER A 1 248 ? 5.292 28.719 3.614 1.00 55.44 248 SER A C 1
ATOM 1997 O O . SER A 1 248 ? 4.919 29.339 4.607 1.00 55.44 248 SER A O 1
ATOM 1999 N N . LEU A 1 249 ? 4.509 27.823 3.007 1.00 61.78 249 LEU A N 1
ATOM 2000 C CA . LEU A 1 249 ? 3.222 27.338 3.503 1.00 61.78 249 LEU A CA 1
ATOM 2001 C C . LEU A 1 249 ? 3.449 26.312 4.617 1.00 61.78 249 LEU A C 1
ATOM 2003 O O . LEU A 1 249 ? 4.282 25.414 4.475 1.00 61.78 249 LEU A O 1
ATOM 2007 N N . ALA A 1 250 ? 2.680 26.390 5.704 1.00 78.56 250 ALA A N 1
ATOM 2008 C CA . ALA A 1 250 ? 2.710 25.332 6.702 1.00 78.56 250 ALA A CA 1
ATOM 2009 C C . ALA A 1 250 ? 2.037 24.079 6.124 1.00 78.56 250 ALA A C 1
ATOM 2011 O O . ALA A 1 250 ? 1.032 24.166 5.419 1.00 78.56 250 ALA A O 1
ATOM 2012 N N . GLY A 1 251 ? 2.519 22.883 6.472 1.00 85.06 251 GLY A N 1
ATOM 2013 C CA . GLY A 1 251 ? 1.928 21.641 5.957 1.00 85.06 251 GLY A CA 1
ATOM 2014 C C . GLY A 1 251 ? 0.436 21.478 6.290 1.00 85.06 251 GLY A C 1
ATOM 2015 O O . GLY A 1 251 ? -0.289 20.832 5.541 1.00 85.06 251 GLY A O 1
ATOM 2016 N N . LYS A 1 252 ? -0.064 22.130 7.352 1.00 87.19 252 LYS A N 1
ATOM 2017 C CA . LYS A 1 252 ? -1.507 22.210 7.650 1.00 87.19 252 LYS A CA 1
ATOM 2018 C C . LYS A 1 252 ? -2.300 23.005 6.610 1.00 87.19 252 LYS A C 1
ATOM 2020 O O . LYS A 1 252 ? -3.431 22.622 6.332 1.00 87.19 252 LYS A O 1
ATOM 2025 N N . ASP A 1 253 ? -1.723 24.045 6.014 1.00 89.56 253 ASP A N 1
ATOM 2026 C CA . ASP A 1 253 ? -2.383 24.854 4.982 1.00 89.56 253 ASP A CA 1
ATOM 2027 C C . ASP A 1 253 ? -2.606 24.015 3.719 1.00 89.56 253 ASP A C 1
ATOM 2029 O O . ASP A 1 253 ? -3.699 24.015 3.158 1.00 89.56 253 ASP A O 1
ATOM 2033 N N . ILE A 1 254 ? -1.614 23.194 3.348 1.00 90.38 254 ILE A N 1
ATOM 2034 C CA . ILE A 1 254 ? -1.721 22.214 2.255 1.00 90.38 254 ILE A CA 1
ATOM 2035 C C . ILE A 1 254 ? -2.843 21.204 2.550 1.00 90.38 254 ILE A C 1
ATOM 2037 O O . ILE A 1 254 ? -3.650 20.893 1.676 1.00 90.38 254 ILE A O 1
ATOM 2041 N N . MET A 1 255 ? -2.948 20.718 3.792 1.00 92.25 255 MET A N 1
ATOM 2042 C CA . MET A 1 255 ? -4.014 19.786 4.187 1.00 92.25 255 MET A CA 1
ATOM 2043 C C . MET A 1 255 ? -5.412 20.422 4.159 1.00 92.25 255 MET A C 1
ATOM 2045 O O . MET A 1 255 ? -6.379 19.726 3.846 1.00 92.25 255 MET A O 1
ATOM 2049 N N . VAL A 1 256 ? -5.533 21.726 4.439 1.00 90.69 256 VAL A N 1
ATOM 2050 C CA . VAL A 1 256 ? -6.781 22.489 4.257 1.00 90.69 256 VAL A CA 1
ATOM 2051 C C . VAL A 1 256 ? -7.099 22.655 2.771 1.00 90.69 256 VAL A C 1
ATOM 2053 O O . VAL A 1 256 ? -8.206 22.323 2.355 1.00 90.69 256 VAL A O 1
ATOM 2056 N N . GLU A 1 257 ? -6.136 23.109 1.964 1.00 90.06 257 GLU A N 1
ATOM 2057 C CA . GLU A 1 257 ? -6.298 23.343 0.521 1.00 90.06 257 GLU A CA 1
ATOM 2058 C C . GLU A 1 257 ? -6.732 22.072 -0.225 1.00 90.06 257 GLU A C 1
ATOM 2060 O O . GLU A 1 257 ? -7.597 22.118 -1.097 1.00 90.06 257 GLU A O 1
ATOM 2065 N N . LYS A 1 258 ? -6.161 20.918 0.143 1.00 89.38 258 LYS A N 1
ATOM 2066 C CA . LYS A 1 258 ? -6.503 19.614 -0.443 1.00 89.38 258 LYS A CA 1
ATOM 2067 C C . LYS A 1 258 ? -7.714 18.930 0.209 1.00 89.38 258 LYS A C 1
ATOM 2069 O O . LYS A 1 258 ? -8.065 17.831 -0.208 1.00 89.38 258 LYS A O 1
ATOM 2074 N N . GLY A 1 259 ? -8.348 19.539 1.217 1.00 90.62 259 GLY A N 1
ATOM 2075 C CA . GLY A 1 259 ? -9.515 18.967 1.903 1.00 90.62 259 GLY A CA 1
ATOM 2076 C C . GLY A 1 259 ? -9.228 17.664 2.663 1.00 90.62 259 GLY A C 1
ATOM 2077 O O . GLY A 1 259 ? -10.117 16.831 2.812 1.00 90.62 259 GLY A O 1
ATOM 2078 N N . LEU A 1 260 ? -7.986 17.472 3.119 1.00 91.56 260 LEU A N 1
ATOM 2079 C CA . LEU A 1 260 ? -7.489 16.218 3.698 1.00 91.56 260 LEU A CA 1
ATOM 2080 C C . LEU A 1 260 ? -7.599 16.145 5.230 1.00 91.56 260 LEU A C 1
ATOM 2082 O O . LEU A 1 260 ? -7.327 15.094 5.809 1.00 91.56 260 LEU A O 1
ATOM 2086 N N . LEU A 1 261 ? -7.966 17.236 5.908 1.00 92.50 261 LEU A N 1
ATOM 2087 C CA . LEU A 1 261 ? -8.147 17.218 7.362 1.00 92.50 261 LEU A CA 1
ATOM 2088 C C . LEU A 1 261 ? -9.432 16.464 7.763 1.00 92.50 261 LEU A C 1
ATOM 2090 O O . LEU A 1 261 ? -10.497 16.740 7.205 1.00 92.50 261 LEU A O 1
ATOM 2094 N N . PRO A 1 262 ? -9.380 15.571 8.772 1.00 92.31 262 PRO A N 1
ATOM 2095 C CA . PRO A 1 262 ? -10.571 14.920 9.305 1.00 92.31 262 PRO A CA 1
ATOM 2096 C C . PRO A 1 262 ? -11.593 15.916 9.875 1.00 92.31 262 PRO A C 1
ATOM 2098 O O . PRO A 1 262 ? -11.240 16.939 10.468 1.00 92.31 262 PRO A O 1
ATOM 2101 N N . LEU A 1 263 ? -12.881 15.585 9.755 1.00 89.88 263 LEU A N 1
ATOM 2102 C CA . LEU A 1 263 ? -13.955 16.364 10.373 1.00 89.88 263 LEU A CA 1
ATOM 2103 C C . LEU A 1 263 ? -13.905 16.246 11.904 1.00 89.88 263 LEU A C 1
ATOM 2105 O O . LEU A 1 263 ? -13.599 15.190 12.451 1.00 89.88 263 LEU A O 1
ATOM 2109 N N . ARG A 1 264 ? -14.276 17.320 12.613 1.00 87.38 264 ARG A N 1
ATOM 2110 C CA . ARG A 1 264 ? -14.401 17.291 14.085 1.00 87.38 264 ARG A CA 1
ATOM 2111 C C . ARG A 1 264 ? -15.624 16.510 14.575 1.00 87.38 264 ARG A C 1
ATOM 2113 O O . ARG A 1 264 ? -15.605 16.015 15.695 1.00 87.38 264 ARG A O 1
ATOM 2120 N N . TYR A 1 265 ? -16.677 16.437 13.760 1.00 87.06 265 TYR A N 1
ATOM 2121 C CA . TYR A 1 265 ? -17.949 15.784 14.071 1.00 87.06 265 TYR A CA 1
ATOM 2122 C C . TYR A 1 265 ? -18.588 15.233 12.790 1.00 87.06 265 TYR A C 1
ATOM 2124 O O . TYR A 1 265 ? -18.401 15.803 11.715 1.00 87.06 265 TYR A O 1
ATOM 2132 N N . GLY A 1 266 ? -19.394 14.176 12.918 1.00 88.25 266 GLY A N 1
ATOM 2133 C CA . GLY A 1 266 ? -20.121 13.571 11.799 1.00 88.25 266 GLY A CA 1
ATOM 2134 C C . GLY A 1 266 ? -19.258 12.650 10.931 1.00 88.25 266 GLY A C 1
ATOM 2135 O O . GLY A 1 266 ? -18.300 12.048 11.408 1.00 88.25 266 GLY A O 1
ATOM 2136 N N . TYR A 1 267 ? -19.633 12.522 9.660 1.00 85.12 267 TYR A N 1
ATOM 2137 C CA . TYR A 1 267 ? -18.957 11.706 8.649 1.00 85.12 267 TYR A CA 1
ATOM 2138 C C . TYR A 1 267 ? -18.752 12.523 7.369 1.00 85.12 267 TYR A C 1
ATOM 2140 O O . TYR A 1 267 ? -19.502 13.462 7.099 1.00 85.12 267 TYR A O 1
ATOM 2148 N N . SER A 1 268 ? -17.722 12.191 6.591 1.00 85.38 268 SER A N 1
ATOM 2149 C CA . SER A 1 268 ? -17.467 12.838 5.304 1.00 85.38 268 SER A CA 1
ATOM 2150 C C . SER A 1 268 ? -18.259 12.163 4.181 1.00 85.38 268 SER A C 1
ATOM 2152 O O . SER A 1 268 ? -18.432 10.947 4.166 1.00 85.38 268 SER A O 1
ATOM 2154 N N . ASN A 1 269 ? -18.690 12.964 3.204 1.00 86.00 269 ASN A N 1
ATOM 2155 C CA . ASN A 1 269 ? -19.318 12.497 1.962 1.00 86.00 269 ASN A CA 1
ATOM 2156 C C . ASN A 1 269 ? -18.329 12.563 0.780 1.00 86.00 269 ASN A C 1
ATOM 2158 O O . ASN A 1 269 ? -18.726 12.795 -0.354 1.00 86.00 269 ASN A O 1
ATOM 2162 N N . LEU A 1 270 ? -17.028 12.419 1.061 1.00 87.62 270 LEU A N 1
ATOM 2163 C CA . LEU A 1 270 ? -15.929 12.571 0.091 1.00 87.62 270 LEU A CA 1
ATOM 2164 C C . LEU A 1 270 ? -15.587 11.268 -0.656 1.00 87.62 270 LEU A C 1
ATOM 2166 O O . LEU A 1 270 ? -14.566 11.200 -1.334 1.00 87.62 270 LEU A O 1
ATOM 2170 N N . TYR A 1 271 ? -16.391 10.215 -0.494 1.00 91.12 271 TYR A N 1
ATOM 2171 C CA . TYR A 1 271 ? -16.187 8.964 -1.218 1.00 91.12 271 TYR A CA 1
ATOM 2172 C C . TYR A 1 271 ? -16.583 9.127 -2.687 1.00 91.12 271 TYR A C 1
ATOM 2174 O O . TYR A 1 271 ? -17.730 9.449 -2.991 1.00 91.12 271 TYR A O 1
ATOM 2182 N N . ASP A 1 272 ? -15.639 8.839 -3.577 1.00 92.88 272 ASP A N 1
ATOM 2183 C CA . ASP A 1 272 ? -15.829 8.827 -5.023 1.00 92.88 272 ASP A CA 1
ATOM 2184 C C . ASP A 1 272 ? -15.349 7.466 -5.572 1.00 92.88 272 ASP A C 1
ATOM 2186 O O . ASP A 1 272 ? -14.154 7.163 -5.482 1.00 92.88 272 ASP A O 1
ATOM 2190 N N . PRO A 1 273 ? -16.243 6.619 -6.126 1.00 94.44 273 PRO A N 1
ATOM 2191 C CA . PRO A 1 273 ? -15.878 5.304 -6.656 1.00 94.44 273 PRO A CA 1
ATOM 2192 C C . PRO A 1 273 ? -15.089 5.371 -7.978 1.00 94.44 273 PRO A C 1
ATOM 2194 O O . PRO A 1 273 ? -14.597 4.341 -8.456 1.00 94.44 273 PRO A O 1
ATOM 2197 N N . SER A 1 274 ? -14.930 6.554 -8.582 1.00 95.56 274 SER A N 1
ATOM 2198 C CA . SER A 1 274 ? -14.080 6.743 -9.760 1.00 95.56 274 SER A CA 1
ATOM 2199 C C . SER A 1 274 ? -12.583 6.777 -9.421 1.00 95.56 274 SER A C 1
ATOM 2201 O O . SER A 1 274 ? -11.770 6.396 -10.270 1.00 95.56 274 SER A O 1
ATOM 2203 N N . ILE A 1 275 ? -12.225 7.153 -8.184 1.00 93.62 275 ILE A N 1
ATOM 2204 C CA . ILE A 1 275 ? -10.842 7.210 -7.692 1.00 93.62 275 ILE A CA 1
ATOM 2205 C C . ILE A 1 275 ? -10.265 5.794 -7.567 1.00 93.62 275 ILE A C 1
ATOM 2207 O O . ILE A 1 275 ? -10.912 4.886 -7.044 1.00 93.62 275 ILE A O 1
ATOM 2211 N N . ASP A 1 276 ? -9.019 5.614 -8.015 1.00 94.19 276 ASP A N 1
ATOM 2212 C CA . ASP A 1 276 ? -8.247 4.389 -7.793 1.00 94.19 276 ASP A CA 1
ATOM 2213 C C . ASP A 1 276 ? -7.453 4.485 -6.467 1.00 94.19 276 ASP A C 1
ATOM 2215 O O . ASP A 1 276 ? -6.510 5.275 -6.383 1.00 94.19 276 ASP A O 1
ATOM 2219 N N . PRO A 1 277 ? -7.810 3.713 -5.420 1.00 94.94 277 PRO A N 1
ATOM 2220 C CA . PRO A 1 277 ? -7.097 3.675 -4.143 1.00 94.94 277 PRO A CA 1
ATOM 2221 C C . PRO A 1 277 ? -5.857 2.762 -4.156 1.00 94.94 277 PRO A C 1
ATOM 2223 O O . PRO A 1 277 ? -5.201 2.612 -3.125 1.00 94.94 277 PRO A O 1
ATOM 2226 N N . THR A 1 278 ? -5.549 2.092 -5.270 1.00 94.56 278 THR A N 1
ATOM 2227 C CA . THR A 1 278 ? -4.389 1.197 -5.378 1.00 94.56 278 THR A CA 1
ATOM 2228 C C . THR A 1 278 ? -3.100 1.992 -5.171 1.00 94.56 278 THR A C 1
ATOM 2230 O O . THR A 1 278 ? -2.960 3.093 -5.697 1.00 94.56 278 THR A O 1
ATOM 2233 N N . ILE A 1 279 ? -2.112 1.450 -4.458 1.00 95.19 279 ILE A N 1
ATOM 2234 C CA . ILE A 1 279 ? -0.837 2.155 -4.264 1.00 95.19 279 ILE A CA 1
ATOM 2235 C C . ILE A 1 279 ? -0.039 2.218 -5.577 1.00 95.19 279 ILE A C 1
ATOM 2237 O O . ILE A 1 279 ? 0.070 1.230 -6.308 1.00 95.19 279 ILE A O 1
ATOM 2241 N N . ALA A 1 280 ? 0.537 3.388 -5.864 1.00 96.06 280 ALA A N 1
ATOM 2242 C CA . ALA A 1 280 ? 1.423 3.594 -7.005 1.00 96.06 280 ALA A CA 1
ATOM 2243 C C . ALA A 1 280 ? 2.772 2.891 -6.798 1.00 96.06 280 ALA A C 1
ATOM 2245 O O . ALA A 1 280 ? 3.393 3.003 -5.736 1.00 96.06 280 ALA A O 1
ATOM 2246 N N . ASN A 1 281 ? 3.295 2.254 -7.844 1.00 93.81 281 ASN A N 1
ATOM 2247 C CA . ASN A 1 281 ? 4.632 1.671 -7.846 1.00 93.81 281 ASN A CA 1
ATOM 2248 C C . ASN A 1 281 ? 5.694 2.729 -7.509 1.00 93.81 281 ASN A C 1
ATOM 2250 O O . ASN A 1 281 ? 6.556 2.496 -6.670 1.00 93.81 281 ASN A O 1
ATOM 2254 N N . GLU A 1 282 ? 5.608 3.911 -8.119 1.00 94.75 282 GLU A N 1
ATOM 2255 C CA . GLU A 1 282 ? 6.497 5.046 -7.863 1.00 94.75 282 GLU A CA 1
ATOM 2256 C C . GLU A 1 282 ? 6.472 5.496 -6.390 1.00 94.75 282 GLU A C 1
ATOM 2258 O O . GLU A 1 282 ? 7.520 5.828 -5.832 1.00 94.75 282 GLU A O 1
ATOM 2263 N N . PHE A 1 283 ? 5.308 5.444 -5.733 1.00 94.50 283 PHE A N 1
ATOM 2264 C CA . PHE A 1 283 ? 5.176 5.754 -4.308 1.00 94.50 283 PHE A CA 1
ATOM 2265 C C . PHE A 1 283 ? 5.868 4.693 -3.440 1.00 94.50 283 PHE A C 1
ATOM 2267 O O . PHE A 1 283 ? 6.770 5.021 -2.668 1.00 94.50 283 PHE A O 1
ATOM 2274 N N . ALA A 1 284 ? 5.505 3.420 -3.623 1.00 91.56 284 ALA A N 1
ATOM 2275 C CA . ALA A 1 284 ? 5.975 2.301 -2.803 1.00 91.56 284 ALA A CA 1
ATOM 2276 C C . ALA A 1 284 ? 7.469 1.965 -2.971 1.00 91.56 284 ALA A C 1
ATOM 2278 O O . ALA A 1 284 ? 8.124 1.506 -2.024 1.00 91.56 284 ALA A O 1
ATOM 2279 N N . THR A 1 285 ? 8.022 2.145 -4.177 1.00 88.88 285 THR A N 1
ATOM 2280 C CA . THR A 1 285 ? 9.415 1.773 -4.481 1.00 88.88 285 THR A CA 1
ATOM 2281 C C . THR A 1 285 ? 10.389 2.945 -4.440 1.00 88.88 285 THR A C 1
ATOM 2283 O O . THR A 1 285 ? 11.590 2.701 -4.372 1.00 88.88 285 THR A O 1
ATOM 2286 N N . VAL A 1 286 ? 9.911 4.196 -4.498 1.00 90.56 286 VAL A N 1
ATOM 2287 C CA . VAL A 1 286 ? 10.776 5.390 -4.521 1.00 90.56 286 VAL A CA 1
ATOM 2288 C C . VAL A 1 286 ? 10.324 6.445 -3.515 1.00 90.56 286 VAL A C 1
ATOM 2290 O O . VAL A 1 286 ? 11.050 6.697 -2.559 1.00 90.56 286 VAL A O 1
ATOM 2293 N N . ALA A 1 287 ? 9.156 7.066 -3.704 1.00 92.31 287 ALA A N 1
ATOM 2294 C CA . ALA A 1 287 ? 8.832 8.310 -2.998 1.00 92.31 287 ALA A CA 1
ATOM 2295 C C . ALA A 1 287 ? 8.745 8.132 -1.474 1.00 92.31 287 ALA A C 1
ATOM 2297 O O . ALA A 1 287 ? 9.342 8.908 -0.734 1.00 92.31 287 ALA A O 1
ATOM 2298 N N . PHE A 1 288 ? 8.073 7.080 -0.995 1.00 93.56 288 PHE A N 1
ATOM 2299 C CA . PHE A 1 288 ? 7.881 6.848 0.441 1.00 93.56 288 PHE A CA 1
ATOM 2300 C C . PHE A 1 288 ? 9.124 6.267 1.147 1.00 93.56 288 PHE A C 1
ATOM 2302 O O . PHE A 1 288 ? 9.157 6.141 2.367 1.00 93.56 288 PHE A O 1
ATOM 2309 N N . ARG A 1 289 ? 10.205 5.985 0.401 1.00 91.56 289 ARG A N 1
ATOM 2310 C CA . ARG A 1 289 ? 11.491 5.516 0.952 1.00 91.56 289 ARG A CA 1
ATOM 2311 C C . ARG A 1 289 ? 12.317 6.626 1.611 1.00 91.56 289 ARG A C 1
ATOM 2313 O O . ARG A 1 289 ? 13.356 6.323 2.192 1.00 91.56 289 ARG A O 1
ATOM 2320 N N . PHE A 1 290 ? 11.853 7.881 1.580 1.00 90.44 290 PHE A N 1
ATOM 2321 C CA . PHE A 1 290 ? 12.497 8.997 2.286 1.00 90.44 290 PHE A CA 1
ATOM 2322 C C . PHE A 1 290 ? 12.680 8.714 3.788 1.00 90.44 290 PHE A C 1
ATOM 2324 O O . PHE A 1 290 ? 13.669 9.143 4.369 1.00 90.44 290 PHE A O 1
ATOM 2331 N N . GLY A 1 291 ? 11.788 7.927 4.409 1.00 89.06 291 GLY A N 1
ATOM 2332 C CA . GLY A 1 291 ? 11.887 7.559 5.825 1.00 89.06 291 GLY A CA 1
ATOM 2333 C C . GLY A 1 291 ? 13.203 6.869 6.210 1.00 89.06 291 GLY A C 1
ATOM 2334 O O . GLY A 1 291 ? 13.633 6.985 7.354 1.00 89.06 291 GLY A O 1
ATOM 2335 N N . HIS A 1 292 ? 13.900 6.229 5.261 1.00 89.38 292 HIS A N 1
ATOM 2336 C CA . HIS A 1 292 ? 15.218 5.635 5.509 1.00 89.38 292 HIS A CA 1
ATOM 2337 C C . HIS A 1 292 ? 16.293 6.682 5.865 1.00 89.38 292 HIS A C 1
ATOM 2339 O O . HIS A 1 292 ? 17.263 6.334 6.529 1.00 89.38 292 HIS A O 1
ATOM 2345 N N . THR A 1 293 ? 16.134 7.956 5.476 1.00 88.31 293 THR A N 1
ATOM 2346 C CA . THR A 1 293 ? 17.060 9.042 5.861 1.00 88.31 293 THR A CA 1
ATOM 2347 C C . THR A 1 293 ? 16.745 9.643 7.233 1.00 88.31 293 THR A C 1
ATOM 2349 O O . THR A 1 293 ? 17.396 10.600 7.638 1.00 88.31 293 THR A O 1
ATOM 2352 N N . LEU A 1 294 ? 15.718 9.136 7.924 1.00 88.25 294 LEU A N 1
ATOM 2353 C CA . LEU A 1 294 ? 15.301 9.572 9.262 1.00 88.25 294 LEU A CA 1
ATOM 2354 C C . LEU A 1 294 ? 15.673 8.551 10.353 1.00 88.25 294 LEU A C 1
ATOM 2356 O O . LEU A 1 294 ? 15.343 8.746 11.523 1.00 88.25 294 LEU A O 1
ATOM 2360 N N . VAL A 1 295 ? 16.316 7.441 9.976 1.00 85.75 295 VAL A N 1
ATOM 2361 C CA . VAL A 1 295 ? 16.797 6.411 10.904 1.00 85.75 295 VAL A CA 1
ATOM 2362 C C . VAL A 1 295 ? 18.103 6.891 11.535 1.00 85.75 295 VAL A C 1
ATOM 2364 O O . VAL A 1 295 ? 19.040 7.246 10.826 1.00 85.75 295 VAL A O 1
ATOM 2367 N N . GLN A 1 296 ? 18.168 6.903 12.866 1.00 83.31 296 GLN A N 1
ATOM 2368 C CA . GLN A 1 296 ? 19.377 7.272 13.605 1.00 83.31 296 GLN A CA 1
ATOM 2369 C C . GLN A 1 296 ? 20.350 6.088 13.697 1.00 83.31 296 GLN A C 1
ATOM 2371 O O . GLN A 1 296 ? 19.930 4.939 13.836 1.00 83.31 296 GLN A O 1
ATOM 2376 N N . GLY A 1 297 ? 21.656 6.372 13.646 1.00 78.69 297 GLY A N 1
ATOM 2377 C CA . GLY A 1 297 ? 22.710 5.353 13.764 1.00 78.69 297 GLY A CA 1
ATOM 2378 C C . GLY A 1 297 ? 22.903 4.802 15.183 1.00 78.69 297 GLY A C 1
ATOM 2379 O O . GLY A 1 297 ? 23.513 3.748 15.353 1.00 78.69 297 GLY A O 1
ATOM 2380 N N . MET A 1 298 ? 22.374 5.491 16.198 1.00 75.50 298 MET A N 1
ATOM 2381 C CA . MET A 1 298 ? 22.384 5.079 17.603 1.00 75.50 298 MET A CA 1
ATOM 2382 C C . MET A 1 298 ? 21.007 5.314 18.231 1.00 75.50 298 MET A C 1
ATOM 2384 O O . MET A 1 298 ? 20.221 6.120 17.737 1.00 75.50 298 MET A O 1
ATOM 2388 N N . LEU A 1 299 ? 20.732 4.593 19.317 1.00 73.12 299 LEU A N 1
ATOM 2389 C CA . LEU A 1 299 ? 19.558 4.768 20.166 1.00 73.12 299 LEU A CA 1
ATOM 2390 C C . LEU A 1 299 ? 20.064 5.010 21.589 1.00 73.12 299 LEU A C 1
ATOM 2392 O O . LEU A 1 299 ? 20.783 4.159 22.119 1.00 73.12 299 LEU A O 1
ATOM 2396 N N . GLU A 1 300 ? 19.706 6.157 22.161 1.00 61.16 300 GLU A N 1
ATOM 2397 C CA . GLU A 1 300 ? 20.064 6.594 23.521 1.00 61.16 300 GLU A CA 1
ATOM 2398 C C . GLU A 1 300 ? 18.862 6.490 24.477 1.00 61.16 300 GLU A C 1
ATOM 2400 O O . GLU A 1 300 ? 17.720 6.747 24.023 1.00 61.16 300 GLU A O 1
#

pLDDT: mean 85.84, std 12.82, range [33.5, 98.5]

Secondary structure (DSSP, 8-state):
------PPTTSHHHHHHHHS-B-HHHHHHHHHHHHHHHHHHHHHHHHT--HHIIIIIGGGS--TTSTTGGGSPPPPP--HHHHHS--SS-TTSSSS-TTTT-TTSPPB-SS---BTTSSSSBPPPTTSPPPPPHHHHHHHHS-------SSS-THHHHHHHHHHHHH-----SS-BS-GGGSSHHHHHHHHHHHHHHHHHHHHHHHH-TT--HHHHHHHHHHHHHHHHHHHIIIIIHHHHHHHH-SSS--HHHHHHHTT-SPPSSS------TTS--SPBHHHHHTGGGGGGGG--S---

Sequence (300 aa):
MRNIVIAKPGTPEYAHLQFFRTSPRAMKISRDALTSVGASDYLVTRFRLDPLEAGFGLQQISLRNSIIEDVCPVTPNCGAKEQYYRTSDGSCNNVDRPSLGQARTPLHRLTMPLYSDGLMRPRRSVTGDALPSARLVSTSVSPDADRPNNDLTLYVMLWGQFIDHDLTHVPIFRFGDERVNEQIQLTIMHTIWMRFHNVIARELKRLNPHWDDETLYQEARRIVNAMYQHIVYNEWLPIILATMSLASLAGKDIMVEKGLLPLRYGYSNLYDPSIDPTIANEFATVAFRFGHTLVQGMLE

Radius of gyration: 22.76 Å; chains: 1; bounding box: 54×51×63 Å

Organism: Portunus trituberculatus (NCBI:txid210409)